Protein 3ORU (pdb70)

Structure (mmCIF, N/CA/C/O backbone):
data_3ORU
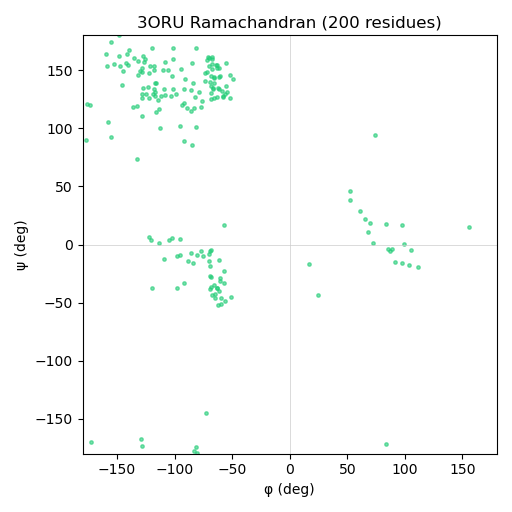#
_entry.id   3ORU
#
_cell.length_a   61.757
_cell.length_b   131.024
_cell.length_c   57.902
_cell.angle_alpha   90.000
_cell.angle_beta   90.000
_cell.angle_gamma   90.000
#
_symmetry.space_group_name_H-M   'C 2 2 21'
#
loop_
_entity.id
_entity.type
_entity.pdbx_description
1 polymer 'DUF1989 family protein'
2 non-polymer 'ZINC ION'
3 non-polymer 'MAGNESIUM ION'
4 non-polymer 'CHLORIDE ION'
5 water water
#
loop_
_atom_site.group_PDB
_atom_site.id
_atom_site.type_symbol
_atom_site.label_atom_id
_atom_site.label_alt_id
_atom_site.label_comp_id
_atom_site.label_asym_id
_atom_site.label_entity_id
_atom_site.label_seq_id
_atom_site.pdbx_PDB_ins_code
_atom_site.Cartn_x
_atom_site.Cartn_y
_atom_site.Cartn_z
_atom_site.occupancy
_atom_site.B_iso_or_equiv
_atom_site.auth_seq_id
_atom_site.auth_comp_id
_atom_site.auth_asym_id
_atom_site.auth_atom_id
_atom_site.pdbx_PDB_model_num
ATOM 1 N N . THR A 1 3 ? -12.337 -59.292 0.919 1.00 28.28 2 THR A N 1
ATOM 2 C CA . THR A 1 3 ? -12.819 -60.230 1.982 1.00 28.13 2 THR A CA 1
ATOM 3 C C . THR A 1 3 ? -13.975 -59.602 2.769 1.00 28.26 2 THR A C 1
ATOM 4 O O . THR A 1 3 ? -13.914 -58.419 3.147 1.00 29.15 2 THR A O 1
ATOM 8 N N . SER A 1 4 ? -15.042 -60.391 2.971 1.00 27.61 3 SER A N 1
ATOM 9 C CA . SER A 1 4 ? -16.204 -59.962 3.744 1.00 26.83 3 SER A CA 1
ATOM 10 C C . SER A 1 4 ? -15.779 -59.641 5.181 1.00 26.37 3 SER A C 1
ATOM 11 O O . SER A 1 4 ? -14.899 -60.324 5.769 1.00 25.67 3 SER A O 1
ATOM 13 N N . PHE A 1 5 ? -16.426 -58.633 5.765 1.00 25.11 4 PHE A N 1
ATOM 14 C CA . PHE A 1 5 ? -16.042 -58.194 7.099 1.00 24.68 4 PHE A CA 1
ATOM 15 C C . PHE A 1 5 ? -16.533 -59.103 8.198 1.00 24.96 4 PHE A C 1
ATOM 16 O O . PHE A 1 5 ? -16.155 -58.932 9.361 1.00 25.13 4 PHE A O 1
ATOM 24 N N . ASP A 1 6 ? -17.329 -60.108 7.842 1.00 25.30 5 ASP A N 1
ATOM 25 C CA . ASP A 1 6 ? -17.602 -61.187 8.800 1.00 26.41 5 ASP A CA 1
ATOM 26 C C . ASP A 1 6 ? -16.348 -62.050 9.044 1.00 24.83 5 ASP A C 1
ATOM 27 O O . ASP A 1 6 ? -16.293 -62.787 10.053 1.00 27.08 5 ASP A O 1
ATOM 32 N N . ARG A 1 7 ? -15.359 -61.976 8.133 1.00 21.76 6 ARG A N 1
ATOM 33 C CA . ARG A 1 7 ? -14.114 -62.722 8.274 1.00 18.97 6 ARG A CA 1
ATOM 34 C C . ARG A 1 7 ? -13.063 -61.845 8.940 1.00 16.51 6 ARG A C 1
ATOM 35 O O . ARG A 1 7 ? -13.082 -60.609 8.778 1.00 15.40 6 ARG A O 1
ATOM 37 N N . PRO A 1 8 ? -12.113 -62.452 9.669 1.00 15.33 7 PRO A N 1
ATOM 38 C CA . PRO A 1 8 ? -11.111 -61.618 10.360 1.00 14.11 7 PRO A CA 1
ATOM 39 C C . PRO A 1 8 ? -10.173 -60.904 9.399 1.00 12.87 7 PRO A C 1
ATOM 40 O O . PRO A 1 8 ? -9.937 -61.355 8.275 1.00 13.92 7 PRO A O 1
ATOM 44 N N . PHE A 1 9 ? -9.709 -59.769 9.867 1.00 11.94 8 PHE A N 1
ATOM 45 C CA . PHE A 1 9 ? -8.684 -59.013 9.157 1.00 11.78 8 PHE A CA 1
ATOM 46 C C . PHE A 1 9 ? -7.377 -59.780 9.123 1.00 12.55 8 PHE A C 1
ATOM 47 O O . PHE A 1 9 ? -6.983 -60.395 10.116 1.00 15.11 8 PHE A O 1
ATOM 55 N N . GLU A 1 10 ? -6.707 -59.754 7.983 1.00 11.38 9 GLU A N 1
ATOM 56 C CA . GLU A 1 10 ? -5.421 -60.441 7.878 1.00 11.47 9 GLU A CA 1
ATOM 57 C C . GLU A 1 10 ? -4.366 -59.499 7.329 1.00 10.45 9 GLU A C 1
ATOM 58 O O . GLU A 1 10 ? -4.388 -59.097 6.157 1.00 10.44 9 GLU A O 1
ATOM 64 N N . ALA A 1 11 ? -3.430 -59.130 8.194 1.00 10.94 10 ALA A N 1
ATOM 65 C CA . ALA A 1 11 ? -2.399 -58.176 7.827 1.00 10.34 10 ALA A CA 1
ATOM 66 C C . ALA A 1 11 ? -1.587 -58.628 6.615 1.00 9.80 10 ALA A C 1
ATOM 67 O O . ALA A 1 11 ? -1.131 -57.784 5.867 1.00 10.68 10 ALA A O 1
ATOM 69 N N . ALA A 1 12 ? -1.380 -59.934 6.441 1.00 10.51 11 ALA A N 1
ATOM 70 C CA . ALA A 1 12 ? -0.530 -60.412 5.363 1.00 11.48 11 ALA A CA 1
ATOM 71 C C . ALA A 1 12 ? -1.251 -60.642 4.051 1.00 11.90 11 ALA A C 1
ATOM 72 O O . ALA A 1 12 ? -0.584 -60.842 3.058 1.00 13.91 11 ALA A O 1
ATOM 74 N N . ARG A 1 13 ? -2.580 -60.679 4.025 1.00 11.73 12 ARG A N 1
ATOM 75 C CA . ARG A 1 13 ? -3.338 -61.130 2.851 1.00 11.94 12 ARG A CA 1
ATOM 76 C C . ARG A 1 13 ? -3.559 -59.976 1.868 1.00 12.24 12 ARG A C 1
ATOM 77 O O . ARG A 1 13 ? -4.282 -59.043 2.175 1.00 11.86 12 ARG A O 1
ATOM 85 N N . PRO A 1 14 ? -2.980 -60.051 0.634 1.00 12.74 13 PRO A N 1
ATOM 86 C CA . PRO A 1 14 ? -3.282 -58.997 -0.337 1.00 12.50 13 PRO A CA 1
ATOM 87 C C . PRO A 1 14 ? -4.717 -59.055 -0.804 1.00 11.62 13 PRO A C 1
ATOM 88 O O . PRO A 1 14 ? -5.254 -60.153 -1.003 1.00 14.31 13 PRO A O 1
ATOM 92 N N . ASP A 1 15 ? -5.291 -57.881 -1.047 1.00 11.19 14 ASP A N 1
ATOM 93 C CA . ASP A 1 15 ? -6.629 -57.774 -1.606 1.00 11.65 14 ASP A CA 1
ATOM 94 C C . ASP A 1 15 ? -6.656 -57.838 -3.136 1.00 11.25 14 ASP A C 1
ATOM 95 O O . ASP A 1 15 ? -7.740 -57.887 -3.740 1.00 14.35 14 ASP A O 1
ATOM 100 N N . GLY A 1 16 ? -5.482 -57.837 -3.769 1.00 12.69 15 GLY A N 1
ATOM 101 C CA . GLY A 1 16 ? -5.364 -57.997 -5.210 1.00 13.11 15 GLY A CA 1
ATOM 102 C C . GLY A 1 16 ? -3.904 -58.122 -5.588 1.00 13.58 15 GLY A C 1
ATOM 103 O O . GLY A 1 16 ? -3.050 -58.221 -4.699 1.00 16.90 15 GLY A O 1
ATOM 104 N N . GLU A 1 17 ? -3.593 -58.066 -6.882 1.00 14.04 16 GLU A N 1
ATOM 105 C CA . GLU A 1 17 ? -2.279 -58.390 -7.387 1.00 14.90 16 GLU A CA 1
ATOM 106 C C . GLU A 1 17 ? -1.773 -57.309 -8.342 1.00 13.02 16 GLU A C 1
ATOM 107 O O . GLU A 1 17 ? -2.526 -56.727 -9.096 1.00 14.54 16 GLU A O 1
ATOM 110 N N . ASN A 1 18 ? -0.455 -57.091 -8.317 1.00 12.67 17 ASN A N 1
ATOM 111 C CA . ASN A 1 18 ? 0.281 -56.379 -9.344 1.00 12.20 17 ASN A CA 1
ATOM 112 C C . ASN A 1 18 ? 1.676 -57.040 -9.369 1.00 11.99 17 ASN A C 1
ATOM 113 O O . ASN A 1 18 ? 1.906 -57.998 -8.630 1.00 12.84 17 ASN A O 1
ATOM 118 N N . PRO A 1 19 ? 2.585 -56.587 -10.233 1.00 12.16 18 PRO A N 1
ATOM 119 C CA . PRO A 1 19 ? 3.895 -57.275 -10.355 1.00 12.68 18 PRO A CA 1
ATOM 120 C C . PRO A 1 19 ? 4.723 -57.278 -9.060 1.00 12.98 18 PRO A C 1
ATOM 121 O O . PRO A 1 19 ? 5.667 -58.054 -8.956 1.00 13.34 18 PRO A O 1
ATOM 125 N N . SER A 1 20 ? 4.350 -56.472 -8.066 1.00 11.21 19 SER A N 1
ATOM 126 C CA . SER A 1 20 ? 5.002 -56.545 -6.785 1.00 11.51 19 SER A CA 1
ATOM 127 C C . SER A 1 20 ? 4.955 -57.910 -6.141 1.00 11.18 19 SER A C 1
ATOM 128 O O . SER A 1 20 ? 5.758 -58.228 -5.265 1.00 11.71 19 SER A O 1
ATOM 131 N N . ALA A 1 21 ? 3.998 -58.750 -6.517 1.00 11.75 20 ALA A N 1
ATOM 132 C CA . ALA A 1 21 ? 3.900 -60.101 -5.952 1.00 12.60 20 ALA A CA 1
ATOM 133 C C . ALA A 1 21 ? 5.035 -60.960 -6.395 1.00 13.31 20 ALA A C 1
ATOM 134 O O . ALA A 1 21 ? 5.330 -61.972 -5.699 1.00 15.66 20 ALA A O 1
ATOM 136 N N . HIS A 1 22 ? 5.592 -60.681 -7.581 1.00 13.58 21 HIS A N 1
ATOM 137 C CA A HIS A 1 22 ? 6.571 -61.621 -8.121 0.50 16.06 21 HIS A CA 1
ATOM 138 C CA B HIS A 1 22 ? 6.442 -61.561 -8.400 0.50 15.11 21 HIS A CA 1
ATOM 139 C C . HIS A 1 22 ? 7.893 -61.049 -8.544 1.00 15.46 21 HIS A C 1
ATOM 140 O O . HIS A 1 22 ? 8.845 -61.842 -8.613 1.00 19.93 21 HIS A O 1
ATOM 153 N N . GLU A 1 23 ? 8.025 -59.727 -8.719 1.00 12.98 22 GLU A N 1
ATOM 154 C CA A GLU A 1 23 ? 9.302 -59.197 -9.120 0.50 13.40 22 GLU A CA 1
ATOM 155 C CA B GLU A 1 23 ? 9.292 -59.118 -9.138 0.50 13.64 22 GLU A CA 1
ATOM 156 C C . GLU A 1 23 ? 10.036 -58.620 -7.916 1.00 12.66 22 GLU A C 1
ATOM 157 O O . GLU A 1 23 ? 9.433 -57.950 -7.104 1.00 15.62 22 GLU A O 1
ATOM 168 N N . THR A 1 24 ? 11.333 -58.876 -7.810 1.00 12.28 23 THR A N 1
ATOM 169 C CA . THR A 1 24 ? 12.188 -58.286 -6.786 1.00 11.74 23 THR A CA 1
ATOM 170 C C . THR A 1 24 ? 13.251 -57.442 -7.476 1.00 11.71 23 THR A C 1
ATOM 171 O O . THR A 1 24 ? 13.631 -57.693 -8.624 1.00 13.24 23 THR A O 1
ATOM 175 N N . LEU A 1 25 ? 13.751 -56.433 -6.772 1.00 10.83 24 LEU A N 1
ATOM 176 C CA . LEU A 1 25 ? 14.805 -55.589 -7.357 1.00 11.36 24 LEU A CA 1
ATOM 177 C C . LEU A 1 25 ? 16.073 -56.379 -7.640 1.00 12.44 24 LEU A C 1
ATOM 178 O O . LEU A 1 25 ? 16.787 -56.099 -8.615 1.00 14.00 24 LEU A O 1
ATOM 183 N N . ALA A 1 26 ? 16.397 -57.311 -6.754 1.00 13.17 25 ALA A N 1
ATOM 184 C CA . ALA A 1 26 ? 17.584 -58.139 -6.852 1.00 13.96 25 ALA A CA 1
ATOM 185 C C . ALA A 1 26 ? 17.286 -59.331 -5.996 1.00 15.38 25 ALA A C 1
ATOM 186 O O . ALA A 1 26 ? 16.363 -59.300 -5.154 1.00 14.96 25 ALA A O 1
ATOM 188 N N . GLU A 1 27 ? 18.068 -60.374 -6.172 1.00 16.39 26 GLU A N 1
ATOM 189 C CA . GLU A 1 27 ? 17.807 -61.593 -5.432 1.00 16.90 26 GLU A CA 1
ATOM 190 C C . GLU A 1 27 ? 17.829 -61.331 -3.912 1.00 17.35 26 GLU A C 1
ATOM 191 O O . GLU A 1 27 ? 18.775 -60.772 -3.376 1.00 16.99 26 GLU A O 1
ATOM 197 N N . GLY A 1 28 ? 16.774 -61.746 -3.215 1.00 17.05 27 GLY A N 1
ATOM 198 C CA . GLY A 1 28 ? 16.712 -61.565 -1.770 1.00 17.45 27 GLY A CA 1
ATOM 199 C C . GLY A 1 28 ? 16.594 -60.113 -1.316 1.00 16.03 27 GLY A C 1
ATOM 200 O O . GLY A 1 28 ? 16.754 -59.805 -0.132 1.00 16.64 27 GLY A O 1
ATOM 201 N N . GLY A 1 29 ? 16.335 -59.198 -2.242 1.00 14.53 28 GLY A N 1
ATOM 202 C CA . GLY A 1 29 ? 16.328 -57.764 -1.932 1.00 12.99 28 GLY A CA 1
ATOM 203 C C . GLY A 1 29 ? 17.697 -57.189 -1.623 1.00 11.25 28 GLY A C 1
ATOM 204 O O . GLY A 1 29 ? 17.785 -56.074 -1.098 1.00 11.75 28 GLY A O 1
ATOM 205 N N . ARG A 1 30 ? 18.769 -57.893 -2.020 1.00 11.38 29 ARG A N 1
ATOM 206 C CA A ARG A 1 30 ? 20.130 -57.485 -1.716 0.50 11.98 29 ARG A CA 1
ATOM 207 C CA B ARG A 1 30 ? 20.123 -57.431 -1.672 0.50 12.66 29 ARG A CA 1
ATOM 208 C C . ARG A 1 30 ? 20.698 -56.730 -2.900 1.00 11.93 29 ARG A C 1
ATOM 209 O O . ARG A 1 30 ? 21.115 -57.345 -3.892 1.00 14.38 29 ARG A O 1
ATOM 224 N N . LEU A 1 31 ? 20.641 -55.411 -2.850 1.00 11.66 30 LEU A N 1
ATOM 225 C CA . LEU A 1 31 ? 21.021 -54.574 -3.959 1.00 11.01 30 LEU A CA 1
ATOM 226 C C . LEU A 1 31 ? 22.532 -54.541 -4.145 1.00 11.43 30 LEU A C 1
ATOM 227 O O . LEU A 1 31 ? 23.285 -54.596 -3.185 1.00 13.65 30 LEU A O 1
ATOM 232 N N . ARG A 1 32 ? 22.978 -54.419 -5.383 1.00 11.40 31 ARG A N 1
ATOM 233 C CA . ARG A 1 32 ? 24.366 -54.113 -5.656 1.00 12.78 31 ARG A CA 1
ATOM 234 C C . ARG A 1 32 ? 24.672 -52.704 -5.166 1.00 12.07 31 ARG A C 1
ATOM 235 O O . ARG A 1 32 ? 23.908 -51.795 -5.433 1.00 13.81 31 ARG A O 1
ATOM 243 N N . PRO A 1 33 ? 25.800 -52.501 -4.476 1.00 13.07 32 PRO A N 1
ATOM 244 C CA . PRO A 1 33 ? 26.090 -51.169 -3.944 1.00 13.54 32 PRO A CA 1
ATOM 245 C C . PRO A 1 33 ? 26.331 -50.133 -5.005 1.00 11.60 32 PRO A C 1
ATOM 246 O O . PRO A 1 33 ? 26.960 -50.419 -6.026 1.00 14.00 32 PRO A O 1
ATOM 250 N N . GLU A 1 34 ? 25.863 -48.919 -4.745 1.00 10.98 33 GLU A N 1
ATOM 251 C CA . GLU A 1 34 ? 26.087 -47.736 -5.564 1.00 11.78 33 GLU A CA 1
ATOM 252 C C . GLU A 1 34 ? 25.537 -47.876 -6.977 1.00 12.83 33 GLU A C 1
ATOM 253 O O . GLU A 1 34 ? 25.976 -47.192 -7.861 1.00 18.78 33 GLU A O 1
ATOM 259 N N . ALA A 1 35 ? 24.499 -48.669 -7.152 1.00 13.44 34 ALA A N 1
ATOM 260 C CA . ALA A 1 35 ? 23.805 -48.807 -8.410 1.00 12.70 34 ALA A CA 1
ATOM 261 C C . ALA A 1 35 ? 22.380 -48.335 -8.213 1.00 11.37 34 ALA A C 1
ATOM 262 O O . ALA A 1 35 ? 21.773 -48.616 -7.187 1.00 12.07 34 ALA A O 1
ATOM 264 N N . THR A 1 36 ? 21.831 -47.613 -9.182 1.00 11.24 35 THR A N 1
ATOM 265 C CA . THR A 1 36 ? 20.483 -47.133 -9.035 1.00 10.41 35 THR A CA 1
ATOM 266 C C . THR A 1 36 ? 19.475 -48.186 -9.501 1.00 10.82 35 THR A C 1
ATOM 267 O O . THR A 1 36 ? 19.643 -48.801 -10.543 1.00 12.67 35 THR A O 1
ATOM 271 N N . TYR A 1 37 ? 18.465 -48.397 -8.683 1.00 8.90 36 TYR A N 1
ATOM 272 C CA . TYR A 1 37 ? 17.325 -49.259 -9.010 1.00 9.20 36 TYR A CA 1
ATOM 273 C C . TYR A 1 37 ? 16.055 -48.446 -9.019 1.00 9.07 36 TYR A C 1
ATOM 274 O O . TYR A 1 37 ? 15.968 -47.445 -8.320 1.00 10.43 36 TYR A O 1
ATOM 283 N N . THR A 1 38 ? 15.090 -48.819 -9.808 1.00 9.57 37 THR A N 1
ATOM 284 C CA . THR A 1 38 ? 13.822 -48.143 -9.929 1.00 9.76 37 THR A CA 1
ATOM 285 C C . THR A 1 38 ? 12.662 -49.000 -9.432 1.00 9.46 37 THR A C 1
ATOM 286 O O . THR A 1 38 ? 12.472 -50.125 -9.890 1.00 11.55 37 THR A O 1
ATOM 290 N N . ILE A 1 39 ? 11.901 -48.476 -8.485 1.00 8.57 38 ILE A N 1
ATOM 291 C CA . ILE A 1 39 ? 10.657 -49.101 -8.028 1.00 8.53 38 ILE A CA 1
ATOM 292 C C . ILE A 1 39 ? 9.563 -48.557 -8.918 1.00 8.43 38 ILE A C 1
ATOM 293 O O . ILE A 1 39 ? 9.352 -47.350 -8.943 1.00 8.44 38 ILE A O 1
ATOM 298 N N . PRO A 1 40 ? 8.891 -49.420 -9.699 1.00 8.79 39 PRO A N 1
ATOM 299 C CA . PRO A 1 40 ? 7.891 -48.885 -10.656 1.00 9.17 39 PRO A CA 1
ATOM 300 C C . PRO A 1 40 ? 6.747 -48.146 -10.012 1.00 9.05 39 PRO A C 1
ATOM 301 O O . PRO A 1 40 ? 6.362 -48.416 -8.864 1.00 8.58 39 PRO A O 1
ATOM 305 N N . ALA A 1 41 ? 6.187 -47.196 -1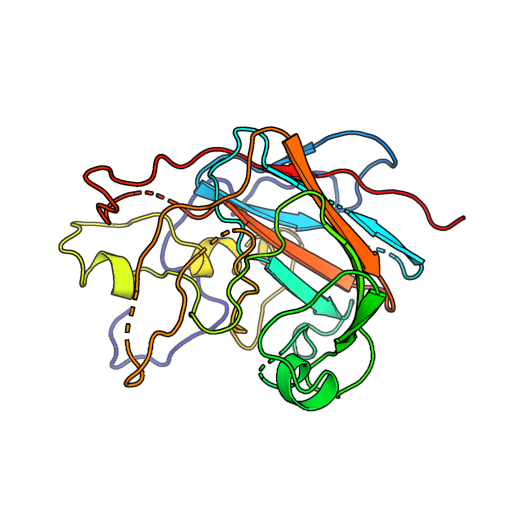0.776 1.00 9.63 40 ALA A N 1
ATOM 306 C CA . ALA A 1 41 ? 4.982 -46.528 -10.349 1.00 9.31 40 ALA A CA 1
ATOM 307 C C . ALA A 1 41 ? 3.947 -47.538 -9.912 1.00 9.03 40 ALA A C 1
ATOM 308 O O . ALA A 1 41 ? 3.772 -48.607 -10.533 1.00 9.12 40 ALA A O 1
ATOM 310 N N . ARG A 1 42 ? 3.226 -47.173 -8.866 1.00 8.22 41 ARG A N 1
ATOM 311 C CA . ARG A 1 42 ? 2.080 -47.937 -8.353 1.00 8.69 41 ARG A CA 1
ATOM 312 C C . ARG A 1 42 ? 2.423 -49.249 -7.621 1.00 8.28 41 ARG A C 1
ATOM 313 O O . ARG A 1 42 ? 1.508 -49.926 -7.176 1.00 9.34 41 ARG A O 1
ATOM 321 N N . GLN A 1 43 ? 3.706 -49.547 -7.498 1.00 7.94 42 GLN A N 1
ATOM 322 C CA . GLN A 1 43 ? 4.202 -50.821 -6.985 1.00 8.18 42 GLN A CA 1
ATOM 323 C C . GLN A 1 43 ? 5.054 -50.615 -5.730 1.00 7.66 42 GLN A C 1
ATOM 324 O O . GLN A 1 43 ? 5.426 -49.494 -5.381 1.00 8.17 42 GLN A O 1
ATOM 330 N N . GLY A 1 44 ? 5.357 -51.724 -5.061 1.00 7.82 43 GLY A N 1
ATOM 331 C CA . GLY A 1 44 ? 6.279 -51.734 -3.916 1.00 8.20 43 GLY A CA 1
ATOM 332 C C . GLY A 1 44 ? 7.387 -52.740 -4.103 1.00 7.62 43 GLY A C 1
ATOM 333 O O . GLY A 1 44 ? 7.236 -53.730 -4.806 1.00 8.02 43 GLY A O 1
ATOM 334 N N . ARG A 1 45 ? 8.489 -52.522 -3.403 1.00 7.26 44 ARG A N 1
ATOM 335 C CA . ARG A 1 45 ? 9.628 -53.451 -3.354 1.00 7.50 44 ARG A CA 1
ATOM 336 C C . ARG A 1 45 ? 10.254 -53.431 -1.977 1.00 7.41 44 ARG A C 1
ATOM 337 O O . ARG A 1 45 ? 10.262 -52.396 -1.310 1.00 7.54 44 ARG A O 1
ATOM 345 N N . ALA A 1 46 ? 10.813 -54.569 -1.598 1.00 7.64 45 ALA A N 1
ATOM 346 C CA . ALA A 1 46 ? 11.567 -54.734 -0.363 1.00 7.54 45 ALA A CA 1
ATOM 347 C C . ALA A 1 46 ? 13.074 -54.743 -0.650 1.00 8.99 45 ALA A C 1
ATOM 348 O O . ALA A 1 46 ? 13.533 -55.229 -1.691 1.00 10.28 45 ALA A O 1
ATOM 350 N N . ILE A 1 47 ? 13.814 -54.185 0.288 1.00 8.39 46 ILE A N 1
ATOM 351 C CA . ILE A 1 47 ? 15.259 -53.948 0.210 1.00 9.19 46 ILE A CA 1
ATOM 352 C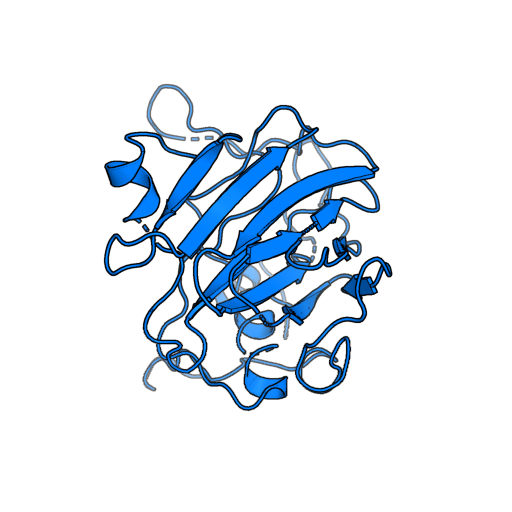 C . ILE A 1 47 ? 15.884 -54.347 1.519 1.00 9.44 46 ILE A C 1
ATOM 353 O O . ILE A 1 47 ? 15.524 -53.820 2.574 1.00 10.42 46 ILE A O 1
ATOM 358 N N . ARG A 1 48 ? 16.784 -55.338 1.505 1.00 10.51 47 ARG A N 1
ATOM 359 C CA . ARG A 1 48 ? 17.500 -55.703 2.719 1.00 10.41 47 ARG A CA 1
ATOM 360 C C . ARG A 1 48 ? 18.662 -54.747 2.916 1.00 11.62 47 ARG A C 1
ATOM 361 O O . ARG A 1 48 ? 19.328 -54.356 1.962 1.00 15.51 47 ARG A O 1
ATOM 377 N N . ALA A 1 50 ? 22.078 -54.312 5.636 1.00 9.76 49 ALA A N 1
ATOM 378 C CA . ALA A 1 50 ? 22.904 -54.681 6.774 1.00 10.03 49 ALA A CA 1
ATOM 379 C C . ALA A 1 50 ? 23.150 -53.440 7.619 1.00 10.02 49 ALA A C 1
ATOM 380 O O . ALA A 1 50 ? 23.228 -52.303 7.135 1.00 10.75 49 ALA A O 1
ATOM 382 N N . GLN A 1 51 ? 23.301 -53.652 8.929 1.00 10.50 50 GLN A N 1
ATOM 383 C CA A GLN A 1 51 ? 23.605 -52.586 9.846 0.50 10.71 50 GLN A CA 1
ATOM 384 C CA B GLN A 1 51 ? 23.637 -52.557 9.858 0.50 11.16 50 GLN A CA 1
ATOM 385 C C . GLN A 1 51 ? 24.786 -51.744 9.314 1.00 10.24 50 GLN A C 1
ATOM 386 O O . GLN A 1 51 ? 25.834 -52.281 8.915 1.00 11.63 50 GLN A O 1
ATOM 397 N N . GLY A 1 52 ? 24.619 -50.428 9.309 1.00 10.12 51 GLY A N 1
ATOM 398 C CA . GLY A 1 52 ? 25.636 -49.504 8.861 1.00 11.24 51 GLY A CA 1
ATOM 399 C C . GLY A 1 52 ? 25.586 -49.130 7.409 1.00 9.56 51 GLY A C 1
ATOM 400 O O . GLY A 1 52 ? 26.250 -48.174 7.009 1.00 11.00 51 GLY A O 1
ATOM 401 N N . GLU A 1 53 ? 24.853 -49.873 6.586 1.00 9.57 52 GLU A N 1
ATOM 402 C CA . GLU A 1 53 ? 24.580 -49.455 5.215 1.00 9.02 52 GLU A CA 1
ATOM 403 C C . GLU A 1 53 ? 23.608 -48.284 5.203 1.00 8.91 52 GLU A C 1
ATOM 404 O O . GLU A 1 53 ? 22.960 -48.028 6.207 1.00 9.91 52 GLU A O 1
ATOM 410 N N . ALA A 1 54 ? 23.572 -47.577 4.085 1.00 8.86 53 ALA A N 1
ATOM 411 C CA . ALA A 1 54 ? 22.683 -46.443 3.915 1.00 9.52 53 ALA A CA 1
ATOM 412 C C . ALA A 1 54 ? 21.895 -46.604 2.644 1.00 8.87 53 ALA A C 1
ATOM 413 O O . ALA A 1 54 ? 22.323 -47.274 1.697 1.00 11.32 53 ALA A O 1
ATOM 415 N N . LEU A 1 55 ? 20.713 -46.041 2.601 1.00 8.73 54 LEU A N 1
ATOM 416 C CA . LEU A 1 55 ? 19.817 -46.129 1.463 1.00 8.91 54 LEU A CA 1
ATOM 417 C C . LEU A 1 55 ? 19.344 -44.746 1.058 1.00 8.00 54 LEU A C 1
ATOM 418 O O . LEU A 1 55 ? 18.760 -44.035 1.890 1.00 8.21 54 LEU A O 1
ATOM 436 N N . VAL A 1 57 ? 16.687 -42.707 -1.166 1.00 7.49 56 VAL A N 1
ATOM 437 C CA . VAL A 1 57 ? 15.362 -42.781 -1.824 1.00 7.43 56 VAL A CA 1
ATOM 438 C C . VAL A 1 57 ? 15.197 -41.481 -2.568 1.00 7.89 56 VAL A C 1
ATOM 439 O O . VAL A 1 57 ? 15.288 -40.405 -1.952 1.00 7.89 56 VAL A O 1
ATOM 443 N N . ILE A 1 58 ? 15.019 -41.546 -3.896 1.00 7.80 57 ILE A N 1
ATOM 444 C CA . ILE A 1 58 ? 15.089 -40.384 -4.774 1.00 8.70 57 ILE A CA 1
ATOM 445 C C . ILE A 1 58 ? 13.741 -40.188 -5.472 1.00 7.55 57 ILE A C 1
ATOM 446 O O . ILE A 1 58 ? 13.212 -41.104 -6.117 1.00 8.10 57 ILE A O 1
ATOM 451 N N . ASN A 1 59 ? 13.265 -38.935 -5.385 1.00 7.76 58 ASN A N 1
ATOM 452 C CA . ASN A 1 59 ? 12.004 -38.575 -5.997 1.00 7.82 58 ASN A CA 1
ATOM 453 C C . ASN A 1 59 ? 12.294 -38.238 -7.463 1.00 9.00 58 ASN A C 1
ATOM 454 O O . ASN A 1 59 ? 12.509 -37.107 -7.840 1.00 9.85 58 ASN A O 1
ATOM 459 N N . ARG A 1 60 ? 12.305 -39.303 -8.264 1.00 10.42 59 ARG A N 1
ATOM 460 C CA . ARG A 1 60 ? 12.767 -39.398 -9.631 1.00 12.41 59 ARG A CA 1
ATOM 461 C C . ARG A 1 60 ? 12.154 -38.314 -10.499 1.00 11.25 59 ARG A C 1
ATOM 462 O O . ARG A 1 60 ? 12.848 -37.670 -11.286 1.00 13.04 59 ARG A O 1
ATOM 470 N N . ASP A 1 61 ? 10.847 -38.106 -10.369 1.00 10.15 60 ASP A N 1
ATOM 471 C CA . ASP A 1 61 ? 10.107 -37.122 -11.137 1.00 10.11 60 ASP A CA 1
ATOM 472 C C . ASP A 1 61 ? 9.646 -35.936 -10.332 1.00 9.24 60 ASP A C 1
ATOM 473 O O . ASP A 1 61 ? 9.294 -34.915 -10.917 1.00 12.59 60 ASP A O 1
ATOM 478 N N . GLY A 1 62 ? 9.717 -35.981 -9.014 1.00 8.69 61 GLY A N 1
ATOM 479 C CA . GLY A 1 62 ? 9.681 -34.814 -8.182 1.00 9.24 61 GLY A CA 1
ATOM 480 C C . GLY A 1 62 ? 8.463 -34.580 -7.306 1.00 9.31 61 GLY A C 1
ATOM 481 O O . GLY A 1 62 ? 8.585 -33.833 -6.340 1.00 11.00 61 GLY A O 1
ATOM 482 N N . SER A 1 63 ? 7.326 -35.201 -7.591 1.00 8.97 62 SER A N 1
ATOM 483 C CA . SER A 1 63 ? 6.069 -34.952 -6.873 1.00 9.71 62 SER A CA 1
ATOM 484 C C . SER A 1 63 ? 5.504 -36.200 -6.242 1.00 8.61 62 SER A C 1
ATOM 485 O O . SER A 1 63 ? 4.392 -36.157 -5.730 1.00 10.64 62 SER A O 1
ATOM 488 N N . GLN A 1 64 ? 6.220 -37.296 -6.289 1.00 7.95 63 GLN A N 1
ATOM 489 C CA . GLN A 1 64 ? 5.697 -38.596 -5.891 1.00 7.46 63 GLN A CA 1
ATOM 490 C C . GLN A 1 64 ? 5.810 -38.805 -4.370 1.00 7.61 63 GLN A C 1
ATOM 491 O O . GLN A 1 64 ? 6.823 -38.501 -3.783 1.00 9.18 63 GLN A O 1
ATOM 497 N N . ILE A 1 65 ? 4.769 -39.388 -3.785 1.00 7.22 64 ILE A N 1
ATOM 498 C CA A ILE A 1 65 ? 4.801 -39.797 -2.371 0.70 7.15 64 ILE A CA 1
ATOM 499 C CA B ILE A 1 65 ? 4.819 -39.799 -2.391 0.30 7.08 64 ILE A CA 1
ATOM 500 C C . ILE A 1 65 ? 5.298 -41.245 -2.289 1.00 6.80 64 ILE A C 1
ATOM 501 O O . ILE A 1 65 ? 4.885 -42.128 -3.052 1.00 7.96 64 ILE A O 1
ATOM 510 N N . GLY A 1 66 ? 6.233 -41.479 -1.360 1.00 7.05 65 GLY A N 1
ATOM 511 C CA . GLY A 1 66 ? 6.743 -42.838 -1.104 1.00 7.08 65 GLY A CA 1
ATOM 512 C C . GLY A 1 66 ? 6.362 -43.322 0.263 1.00 6.84 65 GLY A C 1
ATOM 513 O O . GLY A 1 66 ? 6.777 -42.744 1.253 1.00 8.54 65 GLY A O 1
ATOM 514 N N . ASP A 1 67 ? 5.568 -44.387 0.343 1.00 6.50 66 ASP A N 1
ATOM 515 C CA A ASP A 1 67 ? 5.242 -44.968 1.632 0.50 6.29 66 ASP A CA 1
ATOM 516 C CA B ASP A 1 67 ? 5.212 -44.978 1.626 0.50 6.51 66 ASP A CA 1
ATOM 517 C C . ASP A 1 67 ? 6.370 -45.888 2.053 1.00 6.36 66 ASP A C 1
ATOM 518 O O . ASP A 1 67 ? 6.730 -46.808 1.316 1.00 7.60 66 ASP A O 1
ATOM 527 N N . PHE A 1 68 ? 6.918 -45.641 3.232 1.00 6.08 67 PHE A N 1
ATOM 528 C CA . PHE A 1 68 ? 8.175 -46.219 3.678 1.00 6.53 67 PHE A CA 1
ATOM 529 C C . PHE A 1 68 ? 7.989 -46.932 5.015 1.00 6.55 67 PHE A C 1
ATOM 530 O O . PHE A 1 68 ? 7.417 -46.380 5.962 1.00 6.30 67 PHE A O 1
ATOM 538 N N . TRP A 1 69 ? 8.455 -48.186 5.073 1.00 6.07 68 TRP A N 1
ATOM 539 C CA . TRP A 1 69 ? 8.434 -49.039 6.244 1.00 6.00 68 TRP A CA 1
ATOM 540 C C . TRP A 1 69 ? 9.810 -49.672 6.435 1.00 6.29 68 TRP A C 1
ATOM 541 O O . TRP A 1 69 ? 10.592 -49.823 5.499 1.00 6.76 68 TRP A O 1
ATOM 552 N N . ALA A 1 70 ? 10.066 -50.077 7.672 1.00 6.59 69 ALA A N 1
ATOM 553 C CA . ALA A 1 70 ? 11.273 -50.903 7.952 1.00 6.78 69 ALA A CA 1
ATOM 554 C C . ALA A 1 70 ? 10.967 -51.890 9.046 1.00 6.83 69 ALA A C 1
ATOM 555 O O . ALA A 1 70 ? 10.320 -51.582 10.045 1.00 7.50 69 ALA A O 1
ATOM 557 N N . PHE A 1 71 ? 11.430 -53.128 8.853 1.00 6.77 70 PHE A N 1
ATOM 558 C CA . PHE A 1 71 ? 11.243 -54.263 9.738 1.00 7.34 70 PHE A CA 1
ATOM 559 C C . PHE A 1 71 ? 12.582 -54.800 10.160 1.00 7.14 70 PHE A C 1
ATOM 560 O O . PHE A 1 71 ? 13.536 -54.813 9.391 1.00 8.50 70 PHE A O 1
ATOM 568 N N . VAL A 1 72 ? 12.680 -55.336 11.378 1.00 7.48 71 VAL A N 1
ATOM 569 C CA . VAL A 1 72 ? 13.899 -55.993 11.796 1.00 8.27 71 VAL A CA 1
ATOM 570 C C . VAL A 1 72 ? 14.092 -57.278 11.003 1.00 8.22 71 VAL A C 1
ATOM 571 O O . VAL A 1 72 ? 13.147 -58.070 10.837 1.00 9.57 71 VAL A O 1
ATOM 575 N N . GLU A 1 73 ? 15.310 -57.522 10.544 1.00 8.75 72 GLU A N 1
ATOM 576 C CA . GLU A 1 73 ? 15.640 -58.769 9.883 1.00 10.51 72 GLU A CA 1
ATOM 577 C C . GLU A 1 73 ? 15.340 -59.933 10.833 1.00 10.80 72 GLU A C 1
ATOM 578 O O . GLU A 1 73 ? 15.813 -59.969 11.964 1.00 13.06 72 GLU A O 1
ATOM 584 N N . GLY A 1 74 ? 14.559 -60.900 10.361 1.00 11.72 73 GLY A N 1
ATOM 585 C CA . GLY A 1 74 ? 14.160 -62.043 11.160 1.00 12.67 73 GLY A CA 1
ATOM 586 C C . GLY A 1 74 ? 12.935 -61.816 12.026 1.00 12.90 73 GLY A C 1
ATOM 587 O O . GLY A 1 74 ? 12.500 -62.754 12.657 1.00 14.39 73 GLY A O 1
ATOM 588 N N . ASP A 1 75 ? 12.365 -60.598 12.058 1.00 11.74 74 ASP A N 1
ATOM 589 C CA . ASP A 1 75 ? 11.197 -60.364 12.927 1.00 11.52 74 ASP A CA 1
ATOM 590 C C . ASP A 1 75 ? 10.356 -59.213 12.431 1.00 9.87 74 ASP A C 1
ATOM 591 O O . ASP A 1 75 ? 10.578 -58.070 12.805 1.00 10.47 74 ASP A O 1
ATOM 596 N N . CYS A 1 76 ? 9.349 -59.511 11.617 1.00 11.14 75 CYS A N 1
ATOM 597 C CA . CYS A 1 76 ? 8.454 -58.470 11.107 1.00 11.81 75 CYS A CA 1
ATOM 598 C C . CYS A 1 76 ? 7.533 -57.902 12.218 1.00 10.82 75 CYS A C 1
ATOM 599 O O . CYS A 1 76 ? 6.860 -56.908 11.990 1.00 11.74 75 CYS A O 1
ATOM 602 N N . GLY A 1 77 ? 7.539 -58.509 13.398 1.00 10.47 76 GLY A N 1
ATOM 603 C CA . GLY A 1 77 ? 6.842 -57.981 14.538 1.00 9.84 76 GLY A CA 1
ATOM 604 C C . GLY A 1 77 ? 7.504 -56.787 15.208 1.00 9.18 76 GLY A C 1
ATOM 605 O O . GLY A 1 77 ? 6.885 -56.172 16.066 1.00 9.39 76 GLY A O 1
ATOM 606 N N . GLU A 1 78 ? 8.736 -56.478 14.822 1.00 8.38 77 GLU A N 1
ATOM 607 C CA . GLU A 1 78 ? 9.427 -55.281 15.256 1.00 8.27 77 GLU A CA 1
ATOM 608 C C . GLU A 1 78 ? 9.712 -54.421 14.032 1.00 7.57 77 GLU A C 1
ATOM 609 O O . GLU A 1 78 ? 10.274 -54.884 13.056 1.00 8.32 77 GLU A O 1
ATOM 615 N N . TYR A 1 79 ? 9.304 -53.156 14.110 1.00 7.27 78 TYR A N 1
ATOM 616 C CA . TYR A 1 79 ? 9.268 -52.302 12.941 1.00 8.12 78 TYR A CA 1
ATOM 617 C C . TYR A 1 79 ? 9.433 -50.834 13.352 1.00 6.70 78 TYR A C 1
ATOM 618 O O . TYR A 1 79 ? 9.115 -50.433 14.470 1.00 6.81 78 TYR A O 1
ATOM 627 N N . LEU A 1 80 ? 9.924 -50.036 12.405 1.00 6.91 79 LEU A N 1
ATOM 628 C CA . LEU A 1 80 ? 9.905 -48.585 12.509 1.00 6.62 79 LEU A CA 1
ATOM 629 C C . LEU A 1 80 ? 8.456 -48.173 12.835 1.00 6.56 79 LEU A C 1
ATOM 630 O O . LEU A 1 80 ? 7.525 -48.532 12.128 1.00 7.58 79 LEU A O 1
ATOM 635 N N . SER A 1 81 ? 8.261 -47.397 13.905 1.00 6.67 80 SER A N 1
ATOM 636 C CA . SER A 1 81 ? 6.943 -47.165 14.455 1.00 6.71 80 SER A CA 1
ATOM 637 C C . SER A 1 81 ? 6.677 -45.686 14.617 1.00 7.37 80 SER A C 1
ATOM 638 O O . SER A 1 81 ? 7.274 -45.060 15.500 1.00 7.66 80 SER A O 1
ATOM 649 N N . GLU A 1 83 ? 4.244 -43.979 15.993 1.00 6.30 82 GLU A N 1
ATOM 650 C CA . GLU A 1 83 ? 3.792 -43.564 17.309 1.00 6.53 82 GLU A CA 1
ATOM 651 C C . GLU A 1 83 ? 4.822 -43.662 18.405 1.00 6.20 82 GLU A C 1
ATOM 652 O O . GLU A 1 83 ? 4.654 -43.089 19.466 1.00 6.67 82 GLU A O 1
ATOM 658 N N . HIS A 1 84 ? 5.900 -44.415 18.156 1.00 6.74 83 HIS A N 1
ATOM 659 C CA . HIS A 1 84 ? 7.057 -44.417 19.042 1.00 6.71 83 HIS A CA 1
ATOM 660 C C . HIS A 1 84 ? 8.106 -43.382 18.611 1.00 6.87 83 HIS A C 1
ATOM 661 O O . HIS A 1 84 ? 8.787 -42.803 19.461 1.00 7.74 83 HIS A O 1
ATOM 668 N N . LEU A 1 85 ? 8.226 -43.145 17.321 1.00 7.15 84 LEU A N 1
ATOM 669 C CA . LEU A 1 85 ? 9.129 -42.136 16.750 1.00 8.50 84 LEU A CA 1
ATOM 670 C C . LEU A 1 85 ? 8.845 -40.756 17.346 1.00 7.92 84 LEU A C 1
ATOM 671 O O . LEU A 1 85 ? 9.750 -40.032 17.776 1.00 8.86 84 LEU A O 1
ATOM 676 N N . ARG A 1 86 ? 7.570 -40.412 17.350 1.00 7.24 85 ARG A N 1
ATOM 677 C CA . ARG A 1 86 ? 7.162 -39.087 17.766 1.00 7.34 85 ARG A CA 1
ATOM 678 C C . ARG A 1 86 ? 7.494 -38.733 19.218 1.00 8.33 85 ARG A C 1
ATOM 679 O O . ARG A 1 86 ? 8.136 -37.712 19.438 1.00 9.02 85 ARG A O 1
ATOM 687 N N . PRO A 1 87 ? 7.128 -39.547 20.212 1.00 8.26 86 PRO A N 1
ATOM 688 C CA . PRO A 1 87 ? 7.486 -39.169 21.585 1.00 8.35 86 PRO A CA 1
ATOM 689 C C . PRO A 1 87 ? 8.988 -39.258 21.812 1.00 8.44 86 PRO A C 1
ATOM 690 O O . PRO A 1 87 ? 9.537 -38.548 22.675 1.00 10.13 86 PRO A O 1
ATOM 694 N N . THR A 1 88 ? 9.710 -40.105 21.095 1.00 8.08 87 THR A N 1
ATOM 695 C CA . THR A 1 88 ? 11.156 -40.190 21.295 1.00 7.91 87 THR A CA 1
ATOM 696 C C . THR A 1 88 ? 11.852 -38.912 20.850 1.00 8.28 87 THR A C 1
ATOM 697 O O . THR A 1 88 ? 12.772 -38.442 21.515 1.00 9.66 87 THR A O 1
ATOM 701 N N . LEU A 1 89 ? 11.453 -38.379 19.698 1.00 7.08 88 LEU A N 1
ATOM 702 C CA . LEU A 1 89 ? 11.981 -37.127 19.158 1.00 8.19 88 LEU A CA 1
ATOM 703 C C . LEU A 1 89 ? 11.300 -35.893 19.730 1.00 7.66 88 LEU A C 1
ATOM 704 O O . LEU A 1 89 ? 11.779 -34.784 19.554 1.00 9.18 88 LEU A O 1
ATOM 709 N N . ARG A 1 90 ? 10.139 -36.097 20.367 1.00 7.38 89 ARG A N 1
ATOM 710 C CA . ARG A 1 90 ? 9.245 -35.005 20.793 1.00 8.28 89 ARG A CA 1
ATOM 711 C C . ARG A 1 90 ? 8.949 -34.070 19.611 1.00 7.64 89 ARG A C 1
ATOM 712 O O . ARG A 1 90 ? 8.967 -32.829 19.760 1.00 8.44 89 ARG A O 1
ATOM 720 N N . ARG A 1 91 ? 8.629 -34.666 18.484 1.00 7.41 90 ARG A N 1
ATOM 721 C CA A ARG A 1 91 ? 8.390 -33.969 17.207 0.50 8.35 90 ARG A CA 1
ATOM 722 C CA B ARG A 1 91 ? 8.194 -33.883 17.343 0.50 8.11 90 ARG A CA 1
ATOM 723 C C . ARG A 1 91 ? 7.414 -34.780 16.392 1.00 7.65 90 ARG A C 1
ATOM 724 O O . ARG A 1 91 ? 7.397 -36.000 16.528 1.00 9.55 90 ARG A O 1
ATOM 739 N N . VAL A 1 92 ? 6.688 -34.169 15.471 1.00 8.01 91 VAL A N 1
ATOM 740 C CA A VAL A 1 92 ? 5.755 -34.891 14.608 0.50 8.50 91 VAL A CA 1
ATOM 741 C CA B VAL A 1 92 ? 5.760 -34.904 14.629 0.50 8.66 91 VAL A CA 1
ATOM 742 C C . VAL A 1 92 ? 6.421 -35.562 13.434 1.00 8.74 91 VAL A C 1
ATOM 743 O O . VAL A 1 92 ? 5.975 -36.630 13.002 1.00 11.48 91 VAL A O 1
ATOM 750 N N . SER A 1 93 ? 7.543 -35.015 12.926 1.00 8.50 92 SER A N 1
ATOM 751 C CA A SER A 1 93 ? 8.202 -35.658 11.804 0.50 10.36 92 SER A CA 1
ATOM 752 C CA B SER A 1 93 ? 8.166 -35.396 11.638 0.50 10.02 92 SER A CA 1
ATOM 753 C C . SER A 1 93 ? 9.698 -35.385 11.851 1.00 9.83 92 SER A C 1
ATOM 754 O O . SER A 1 93 ? 10.194 -34.435 12.449 1.00 10.89 92 SER A O 1
ATOM 759 N N . PRO A 1 94 ? 10.462 -36.312 11.259 1.00 10.04 93 PRO A N 1
ATOM 760 C CA . PRO A 1 94 ? 11.910 -36.349 11.493 1.00 10.30 93 PRO A CA 1
ATOM 761 C C . PRO A 1 94 ? 12.685 -35.410 10.579 1.00 10.62 93 PRO A C 1
ATOM 762 O O . PRO A 1 94 ? 12.281 -35.091 9.463 1.00 10.60 93 PRO A O 1
ATOM 766 N N . ARG A 1 95 ? 13.850 -35.047 11.077 1.00 10.03 94 ARG A N 1
ATOM 767 C CA . ARG A 1 95 ? 14.819 -34.207 10.389 1.00 10.73 94 ARG A CA 1
ATOM 768 C C . ARG A 1 95 ? 16.162 -34.899 10.333 1.00 9.57 94 ARG A C 1
ATOM 769 O O . ARG A 1 95 ? 16.435 -35.771 11.156 1.00 10.02 94 ARG A O 1
ATOM 777 N N . PRO A 1 96 ? 17.039 -34.496 9.410 1.00 9.74 95 PRO A N 1
ATOM 778 C CA . PRO A 1 96 ? 18.360 -35.117 9.350 1.00 10.04 95 PRO A CA 1
ATOM 779 C C . PRO A 1 96 ? 19.098 -35.039 10.685 1.00 8.97 95 PRO A C 1
ATOM 780 O O . PRO A 1 96 ? 19.104 -34.006 11.341 1.00 11.20 95 PRO A O 1
ATOM 784 N N . GLY A 1 97 ? 19.717 -36.151 11.053 1.00 9.22 96 GLY A N 1
ATOM 785 C CA . GLY A 1 97 ? 20.314 -36.374 12.341 1.00 10.69 96 GLY A CA 1
ATOM 786 C C . GLY A 1 97 ? 19.444 -37.148 13.311 1.00 10.30 96 GLY A C 1
ATOM 787 O O . GLY A 1 97 ? 19.949 -37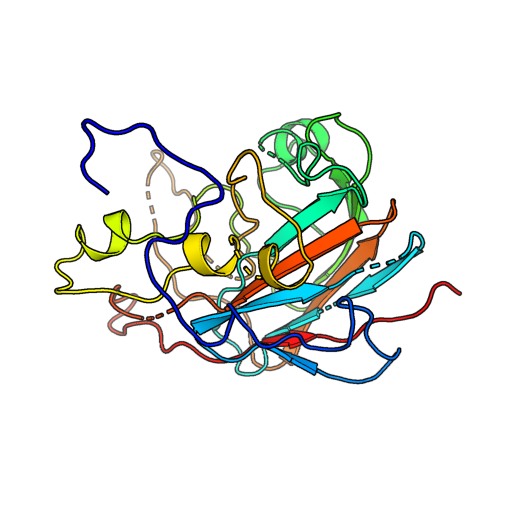.637 14.321 1.00 13.01 96 GLY A O 1
ATOM 788 N N . ASP A 1 98 ? 18.149 -37.257 1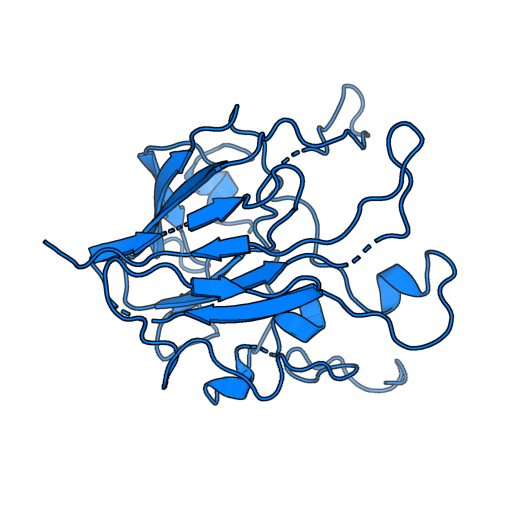3.038 1.00 9.04 97 ASP A N 1
ATOM 789 C CA . ASP A 1 98 ? 17.251 -37.947 13.969 1.00 8.57 97 ASP A CA 1
ATOM 790 C C . ASP A 1 98 ? 17.339 -39.459 13.869 1.00 7.85 97 ASP A C 1
ATOM 791 O O . ASP A 1 98 ? 17.247 -40.041 12.777 1.00 9.60 97 ASP A O 1
ATOM 796 N N . VAL A 1 99 ? 17.473 -40.071 15.041 1.00 8.41 98 VAL A N 1
ATOM 797 C CA . VAL A 1 99 ? 17.398 -41.522 15.191 1.00 8.43 98 VAL A CA 1
ATOM 798 C C . VAL A 1 99 ? 15.941 -41.883 15.251 1.00 8.44 98 VAL A C 1
ATOM 799 O O . VAL A 1 99 ? 15.172 -41.352 16.070 1.00 10.01 98 VAL A O 1
ATOM 803 N N . LEU A 1 100 ? 15.556 -42.814 14.384 1.00 7.99 99 LEU A N 1
ATOM 804 C CA . LEU A 1 100 ? 14.186 -43.279 14.259 1.00 7.59 99 LEU A CA 1
ATOM 805 C C . LEU A 1 100 ? 14.077 -44.637 14.942 1.00 7.81 99 LEU A C 1
ATOM 806 O O . LEU A 1 100 ? 14.874 -45.556 14.655 1.00 9.00 99 LEU A O 1
ATOM 811 N N . VAL A 1 101 ? 13.121 -44.786 15.850 1.00 7.61 100 VAL A N 1
ATOM 812 C CA . VAL A 1 101 ? 13.003 -45.986 16.645 1.00 7.69 100 VAL A CA 1
ATOM 813 C C . VAL A 1 101 ? 11.936 -46.950 16.180 1.00 7.10 100 VAL A C 1
ATOM 814 O O . VAL A 1 101 ? 10.990 -46.598 15.479 1.00 7.31 100 VAL A O 1
ATOM 818 N N . SER A 1 102 ? 12.121 -48.185 16.625 1.00 7.09 101 SER A N 1
ATOM 819 C CA . SER A 1 102 ? 11.135 -49.226 16.445 1.00 7.59 101 SER A CA 1
ATOM 820 C C . SER A 1 102 ? 10.066 -49.146 17.533 1.00 7.48 101 SER A C 1
ATOM 821 O O . SER A 1 102 ? 10.094 -48.333 18.446 1.00 7.51 101 SER A O 1
ATOM 824 N N . ASN A 1 103 ? 9.139 -50.109 17.468 1.00 8.15 102 ASN A N 1
ATOM 825 C CA . ASN A 1 103 ? 8.129 -50.314 18.509 1.00 8.63 102 ASN A CA 1
ATOM 826 C C . ASN A 1 103 ? 8.695 -50.847 19.832 1.00 8.73 102 ASN A C 1
ATOM 827 O O . ASN A 1 103 ? 7.967 -50.872 20.809 1.00 10.32 102 ASN A O 1
ATOM 832 N N . ARG A 1 104 ? 9.984 -51.172 19.871 1.00 8.50 103 ARG A N 1
ATOM 833 C CA . ARG A 1 104 ? 10.743 -51.394 21.111 1.00 9.59 103 ARG A CA 1
ATOM 834 C C . ARG A 1 104 ? 11.508 -50.177 21.610 1.00 9.80 103 ARG A C 1
ATOM 835 O O . ARG A 1 104 ? 12.225 -50.256 22.601 1.00 11.37 103 ARG A O 1
ATOM 843 N N . ARG A 1 105 ? 11.322 -49.051 20.944 1.00 8.98 104 ARG A N 1
ATOM 844 C CA . ARG A 1 105 ? 11.969 -47.784 21.318 1.00 9.75 104 ARG A CA 1
ATOM 845 C C . ARG A 1 105 ? 13.473 -47.805 21.180 1.00 10.89 104 ARG A C 1
ATOM 846 O O . ARG A 1 105 ? 14.169 -47.009 21.781 1.00 13.46 104 ARG A O 1
ATOM 854 N N . ARG A 1 106 ? 13.988 -48.715 20.357 1.00 9.85 105 ARG A N 1
ATOM 855 C CA . ARG A 1 106 ? 15.431 -48.754 20.094 1.00 9.94 105 ARG A CA 1
ATOM 856 C C . ARG A 1 106 ? 15.671 -48.271 18.682 1.00 9.16 105 ARG A C 1
ATOM 857 O O . ARG A 1 106 ? 14.806 -48.384 17.811 1.00 8.91 105 ARG A O 1
ATOM 865 N N . PRO A 1 107 ? 16.885 -47.786 18.423 1.00 9.00 106 PRO A N 1
ATOM 866 C CA . PRO A 1 107 ? 17.180 -47.312 17.097 1.00 8.85 106 PRO A CA 1
ATOM 867 C C . PRO A 1 107 ? 17.069 -48.367 16.024 1.00 8.34 106 PRO A C 1
ATOM 868 O O . PRO A 1 107 ? 17.578 -49.492 16.181 1.00 9.34 106 PRO A O 1
ATOM 872 N N . ILE A 1 108 ? 16.403 -48.020 14.927 1.00 8.03 107 ILE A N 1
ATOM 873 C CA . ILE A 1 108 ? 16.303 -48.916 13.768 1.00 8.34 107 ILE A CA 1
ATOM 874 C C . ILE A 1 108 ? 16.917 -48.245 12.520 1.00 7.71 107 ILE A C 1
ATOM 875 O O . ILE A 1 108 ? 17.559 -48.920 11.725 1.00 8.20 107 ILE A O 1
ATOM 880 N N . LEU A 1 109 ? 16.739 -46.937 12.368 1.00 7.56 108 LEU A N 1
ATOM 881 C CA . LEU A 1 109 ? 17.311 -46.154 11.258 1.00 7.27 108 LEU A CA 1
ATOM 882 C C . LEU A 1 109 ? 17.749 -44.810 11.776 1.00 7.82 108 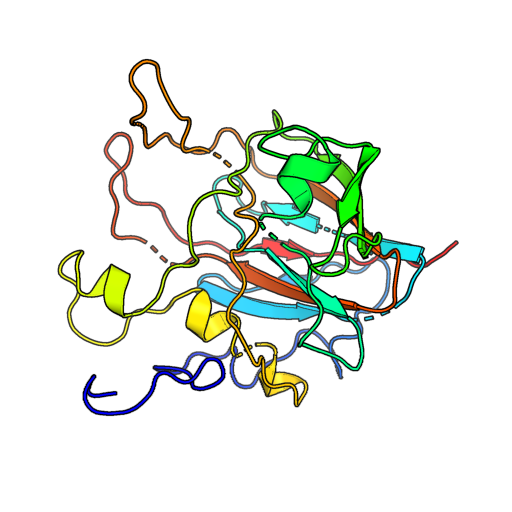LEU A C 1
ATOM 883 O O . LEU A 1 109 ? 17.188 -44.347 12.781 1.00 9.32 108 LEU A O 1
ATOM 888 N N . THR A 1 110 ? 18.689 -44.151 11.099 1.00 7.82 109 THR A N 1
ATOM 889 C CA . THR A 1 110 ? 18.927 -42.704 11.293 1.00 8.16 109 THR A CA 1
ATOM 890 C C . THR A 1 110 ? 18.637 -42.011 9.984 1.00 7.82 109 THR A C 1
ATOM 891 O O . THR A 1 110 ? 19.085 -42.453 8.929 1.00 8.28 109 THR A O 1
ATOM 895 N N . LEU A 1 111 ? 17.851 -40.938 10.034 1.00 7.69 110 LEU A N 1
ATOM 896 C CA . LEU A 1 111 ? 17.667 -40.096 8.869 1.00 7.93 110 LEU A CA 1
ATOM 897 C C . LEU A 1 111 ? 18.929 -39.228 8.750 1.00 8.13 110 LEU A C 1
ATOM 898 O O . LEU A 1 111 ? 19.213 -38.453 9.650 1.00 9.43 110 LEU A O 1
ATOM 903 N N . LEU A 1 112 ? 19.659 -39.363 7.666 1.00 7.65 111 LEU A N 1
ATOM 904 C CA . LEU A 1 112 ? 20.922 -38.658 7.472 1.00 7.75 111 LEU A CA 1
ATOM 905 C C . LEU A 1 112 ? 20.842 -37.393 6.646 1.00 7.66 111 LEU A C 1
ATOM 906 O O . LEU A 1 112 ? 21.617 -36.450 6.879 1.00 8.46 111 LEU A O 1
ATOM 911 N N . GLU A 1 113 ? 20.007 -37.379 5.609 1.00 7.47 112 GLU A N 1
ATOM 912 C CA . GLU A 1 113 ? 19.917 -36.273 4.663 1.00 7.03 112 GLU A CA 1
ATOM 913 C C . GLU A 1 113 ? 18.492 -36.157 4.159 1.00 6.92 112 GLU A C 1
ATOM 914 O O . GLU A 1 113 ? 17.782 -37.157 4.075 1.00 7.50 112 GLU A O 1
ATOM 920 N N . ASP A 1 114 ? 18.163 -34.934 3.760 1.00 6.96 113 ASP A N 1
ATOM 921 C CA . ASP A 1 114 ? 16.865 -34.621 3.133 1.00 7.25 113 ASP A CA 1
ATOM 922 C C . ASP A 1 114 ? 17.055 -33.324 2.342 1.00 7.66 113 ASP A C 1
ATOM 923 O O . ASP A 1 114 ? 17.207 -32.264 2.940 1.00 8.86 113 ASP A O 1
ATOM 928 N N . SER A 1 115 ? 17.135 -33.400 0.997 1.00 7.27 114 SER A N 1
ATOM 929 C CA . SER A 1 115 ? 17.404 -32.202 0.221 1.00 8.05 114 SER A CA 1
ATOM 930 C C . SER A 1 115 ? 16.156 -31.363 0.003 1.00 8.84 114 SER A C 1
ATOM 931 O O . SER A 1 115 ? 16.286 -30.247 -0.497 1.00 10.74 114 SER A O 1
ATOM 934 N N . SER A 1 116 ? 14.981 -31.851 0.350 1.00 8.06 115 SER A N 1
ATOM 935 C CA . SER A 1 116 ? 13.722 -31.118 0.188 1.00 9.44 115 SER A CA 1
ATOM 936 C C . SER A 1 116 ? 13.594 -30.136 1.348 1.00 8.98 115 SER A C 1
ATOM 937 O O . SER A 1 116 ? 14.382 -30.159 2.277 1.00 10.12 115 SER A O 1
ATOM 940 N N . PRO A 1 117 ? 12.485 -29.378 1.383 1.00 10.53 116 PRO A N 1
ATOM 941 C CA . PRO A 1 117 ? 12.237 -28.535 2.546 1.00 11.14 116 PRO A CA 1
ATOM 942 C C . PRO A 1 117 ? 11.918 -29.244 3.831 1.00 11.24 116 PRO A C 1
ATOM 943 O O . PRO A 1 117 ? 11.784 -28.606 4.866 1.00 13.31 116 PRO A O 1
ATOM 947 N N . GLY A 1 118 ? 11.795 -30.569 3.805 1.00 9.30 117 GLY A N 1
ATOM 948 C CA . GLY A 1 118 ? 11.653 -31.340 5.019 1.00 9.66 117 GLY A CA 1
ATOM 949 C C . GLY A 1 118 ? 10.238 -31.720 5.407 1.00 8.91 117 GLY A C 1
ATOM 950 O O . GLY A 1 118 ? 9.997 -32.122 6.542 1.00 10.50 117 GLY A O 1
ATOM 951 N N . VAL A 1 119 ? 9.313 -31.627 4.478 1.00 8.37 118 VAL A N 1
ATOM 952 C CA . VAL A 1 119 ? 7.906 -31.918 4.709 1.00 8.36 118 VAL A CA 1
ATOM 953 C C . VAL A 1 119 ? 7.629 -33.391 4.381 1.00 7.80 118 VAL A C 1
ATOM 954 O O . VAL A 1 119 ? 7.827 -33.843 3.246 1.00 8.11 118 VAL A O 1
ATOM 958 N N . HIS A 1 120 ? 7.121 -34.099 5.386 1.00 7.92 119 HIS A N 1
ATOM 959 C CA . HIS A 1 120 ? 6.745 -35.495 5.285 1.00 7.45 119 HIS A CA 1
ATOM 960 C C . HIS A 1 120 ? 5.576 -35.720 6.225 1.00 8.59 119 HIS A C 1
ATOM 961 O O . HIS A 1 120 ? 5.368 -34.936 7.136 1.00 13.53 119 HIS A O 1
ATOM 968 N N . ASP A 1 121 ? 4.838 -36.788 6.058 1.00 6.91 120 ASP A N 1
ATOM 969 C CA . ASP A 1 121 ? 3.735 -37.076 6.941 1.00 7.00 120 ASP A CA 1
ATOM 970 C C . ASP A 1 121 ? 3.955 -38.387 7.682 1.00 6.43 120 ASP A C 1
ATOM 971 O O . ASP A 1 121 ? 4.290 -39.392 7.092 1.00 8.46 120 ASP A O 1
ATOM 976 N N . THR A 1 122 ? 3.715 -38.354 9.002 1.00 6.55 121 THR A N 1
ATOM 977 C CA . THR A 1 122 ? 3.775 -39.536 9.829 1.00 6.23 121 THR A CA 1
ATOM 978 C C . THR A 1 122 ? 2.401 -39.931 10.390 1.00 6.71 121 THR A C 1
ATOM 979 O O . THR A 1 122 ? 2.298 -40.930 11.102 1.00 7.25 121 THR A O 1
ATOM 983 N N . LEU A 1 123 ? 1.356 -39.193 10.045 1.00 6.55 122 LEU A N 1
ATOM 984 C CA A LEU A 1 123 ? 0.045 -39.292 10.668 0.50 7.03 122 LEU A CA 1
ATOM 985 C CA B LEU A 1 123 ? 0.033 -39.282 10.670 0.50 7.36 122 LEU A CA 1
ATOM 986 C C . LEU A 1 123 ? -0.945 -40.214 9.954 1.00 7.00 122 LEU A C 1
ATOM 987 O O . LEU A 1 123 ? -1.927 -40.668 10.583 1.00 8.00 122 LEU A O 1
ATOM 996 N N . VAL A 1 124 ? -0.770 -40.433 8.643 1.00 7.27 123 VAL A N 1
ATOM 997 C CA . VAL A 1 124 ? -1.793 -41.046 7.805 1.00 7.86 123 VAL A CA 1
ATOM 998 C C . VAL A 1 124 ? -1.497 -42.464 7.358 1.00 6.67 123 VAL A C 1
ATOM 999 O O . VAL A 1 124 ? -0.429 -42.730 6.838 1.00 6.85 123 VAL A O 1
ATOM 1003 N N . ALA A 1 125 ? -2.465 -43.355 7.572 1.00 6.81 124 ALA A N 1
ATOM 1004 C CA . ALA A 1 125 ? -2.353 -44.749 7.172 1.00 6.89 124 ALA A CA 1
ATOM 1005 C C . ALA A 1 125 ? -2.041 -44.892 5.686 1.00 6.86 124 ALA A C 1
ATOM 1006 O O . ALA A 1 125 ? -2.416 -44.044 4.866 1.00 7.48 124 ALA A O 1
ATOM 1008 N N . SER A 1 126 ? -1.444 -46.027 5.324 1.00 7.21 125 SER A N 1
ATOM 1009 C CA . SER A 1 126 ? -1.279 -46.353 3.923 1.00 7.53 125 SER A CA 1
ATOM 1010 C C . SER A 1 126 ? -2.616 -46.588 3.250 1.00 7.23 125 SER A C 1
ATOM 1011 O O . SER A 1 126 ? -3.546 -47.162 3.831 1.00 8.12 125 SER A O 1
ATOM 1014 N N . CYS A 1 127 ? -2.713 -46.164 1.984 1.00 7.42 126 CYS A N 1
ATOM 1015 C CA . CYS A 1 127 ? -3.934 -46.393 1.210 1.00 7.41 126 CYS A CA 1
ATOM 1016 C C . CYS A 1 127 ? -4.169 -47.907 1.037 1.00 8.02 126 CYS A C 1
ATOM 1017 O O . CYS A 1 127 ? -3.232 -48.702 1.102 1.00 7.91 126 CYS A O 1
ATOM 1020 N N . ASP A 1 128 ? -5.435 -48.250 0.849 1.00 7.73 127 ASP A N 1
ATOM 1021 C CA . ASP A 1 128 ? -5.860 -49.654 0.816 1.00 8.20 127 ASP A CA 1
ATOM 1022 C C . ASP A 1 128 ? -7.146 -49.718 0.005 1.00 8.41 127 ASP A C 1
ATOM 1023 O O . ASP A 1 128 ? -7.675 -48.674 -0.424 1.00 8.51 127 ASP A O 1
ATOM 1028 N N . VAL A 1 129 ? -7.658 -50.894 -0.253 1.00 8.91 128 VAL A N 1
ATOM 1029 C CA . VAL A 1 129 ? -8.854 -50.978 -1.087 1.00 10.97 128 VAL A CA 1
ATOM 1030 C C . VAL A 1 129 ? -10.054 -50.261 -0.520 1.00 10.05 128 VAL A C 1
ATOM 1031 O O . VAL A 1 129 ? -10.895 -49.756 -1.281 1.00 12.44 128 VAL A O 1
ATOM 1035 N N . HIS A 1 130 ? -10.139 -50.153 0.802 1.00 10.39 129 HIS A N 1
ATOM 1036 C CA . HIS A 1 130 ? -11.287 -49.477 1.436 1.00 11.10 129 HIS A CA 1
ATOM 1037 C C . HIS A 1 130 ? -11.239 -47.986 1.153 1.00 11.09 129 HIS A C 1
ATOM 1038 O O . HIS A 1 130 ? -12.267 -47.390 0.900 1.00 13.51 129 HIS A O 1
ATOM 1045 N N . ARG A 1 131 ? -10.048 -47.402 1.153 1.00 10.33 130 ARG A N 1
ATOM 1046 C CA . ARG A 1 131 ? -9.917 -45.989 0.803 1.00 10.18 130 ARG A CA 1
ATOM 1047 C C . ARG A 1 131 ? -10.428 -45.729 -0.597 1.00 11.70 130 ARG A C 1
ATOM 1048 O O . ARG A 1 131 ? -11.159 -44.755 -0.836 1.00 13.50 130 ARG A O 1
ATOM 1056 N N . TYR A 1 132 ? -10.049 -46.567 -1.550 1.00 10.83 131 TYR A N 1
ATOM 1057 C CA . TYR A 1 132 ? -10.448 -46.335 -2.945 1.00 12.12 131 TYR A CA 1
ATOM 1058 C C . TYR A 1 132 ? -11.944 -46.541 -3.131 1.00 14.02 131 TYR A C 1
ATOM 1059 O O . TYR A 1 132 ? -12.592 -45.816 -3.876 1.00 16.09 131 TYR A O 1
ATOM 1068 N N . ALA A 1 133 ? -12.507 -47.516 -2.433 1.00 15.18 132 ALA A N 1
ATOM 1069 C CA . ALA A 1 133 ? -13.973 -47.699 -2.482 1.00 16.73 132 ALA A CA 1
ATOM 1070 C C . ALA A 1 133 ? -14.679 -46.431 -1.942 1.00 18.05 132 ALA A C 1
ATOM 1071 O O . ALA A 1 133 ? -15.704 -45.991 -2.504 1.00 18.86 132 ALA A O 1
ATOM 1073 N N A GLN A 1 134 ? -14.151 -45.847 -0.881 0.50 17.99 133 GLN A N 1
ATOM 1074 N N B GLN A 1 134 ? -14.121 -45.805 -0.895 0.50 18.68 133 GLN A N 1
ATOM 1075 C CA A GLN A 1 134 ? -14.792 -44.683 -0.284 0.50 19.04 133 GLN A CA 1
ATOM 1076 C CA B GLN A 1 134 ? -14.712 -44.600 -0.229 0.50 20.20 133 GLN A CA 1
ATOM 1077 C C A GLN A 1 134 ? -14.734 -43.472 -1.228 0.50 20.30 133 GLN A C 1
ATOM 1078 C C B GLN A 1 134 ? -14.495 -43.290 -1.003 0.50 20.63 133 GLN A C 1
ATOM 1079 O O A GLN A 1 134 ? -15.710 -42.716 -1.288 0.50 21.61 133 GLN A O 1
ATOM 1080 O O B GLN A 1 134 ? -15.020 -42.215 -0.623 0.50 20.93 133 GLN A O 1
ATOM 1091 N N . LEU A 1 135 ? -13.683 -43.383 -2.060 1.00 20.86 134 LEU A N 1
ATOM 1092 C CA . LEU A 1 135 ? -13.522 -42.325 -3.049 1.00 22.02 134 LEU A CA 1
ATOM 1093 C C . LEU A 1 135 ? -14.321 -42.596 -4.327 1.00 22.58 134 LEU A C 1
ATOM 1094 O O . LEU A 1 135 ? -14.186 -41.859 -5.294 1.00 24.57 134 LEU A O 1
ATOM 1099 N N . GLY A 1 136 ? -15.122 -43.654 -4.370 1.00 20.91 135 GLY A N 1
ATOM 1100 C CA . GLY A 1 136 ? -15.976 -43.915 -5.537 1.00 21.58 135 GLY A CA 1
ATOM 1101 C C . GLY A 1 136 ? -15.456 -44.949 -6.553 1.00 20.21 135 GLY A C 1
ATOM 1102 O O . GLY A 1 136 ? -16.092 -45.195 -7.596 1.00 21.39 135 GLY A O 1
ATOM 1103 N N . HIS A 1 137 ? -14.281 -45.541 -6.322 1.00 18.44 136 HIS A N 1
ATOM 1104 C CA . HIS A 1 137 ? -13.662 -46.364 -7.371 1.00 16.96 136 HIS A CA 1
ATOM 1105 C C . HIS A 1 137 ? -14.355 -47.709 -7.567 1.00 18.96 136 HIS A C 1
ATOM 1106 O O . HIS A 1 137 ? -14.709 -48.362 -6.571 1.00 20.59 136 HIS A O 1
ATOM 1113 N N . GLU A 1 138 ? -14.492 -48.155 -8.823 1.00 19.67 137 GLU A N 1
ATOM 1114 C CA . GLU A 1 138 ? -15.054 -49.484 -9.112 1.00 21.07 137 GLU A CA 1
ATOM 1115 C C . GLU A 1 138 ? -13.954 -50.536 -9.385 1.00 21.34 137 GLU A C 1
ATOM 1116 O O . GLU A 1 138 ? -13.083 -50.313 -10.199 1.00 23.08 137 GLU A O 1
ATOM 1118 N N . GLY A 1 139 ? -14.005 -51.683 -8.710 1.00 21.90 138 GLY A N 1
ATOM 1119 C CA . GLY A 1 139 ? -13.041 -52.773 -8.942 1.00 20.87 138 GLY A CA 1
ATOM 1120 C C . GLY A 1 139 ? -11.744 -52.553 -8.151 1.00 18.50 138 GLY A C 1
ATOM 1121 O O . GLY A 1 139 ? -11.646 -51.598 -7.360 1.00 20.26 138 GLY A O 1
ATOM 1122 N N . TYR A 1 140 ? -10.750 -53.375 -8.420 1.00 17.18 139 TYR A N 1
ATOM 1123 C CA . TYR A 1 140 ? -9.498 -53.270 -7.683 1.00 14.73 139 TYR A CA 1
ATOM 1124 C C . TYR A 1 140 ? -8.743 -52.014 -8.037 1.00 14.03 139 TYR A C 1
ATOM 1125 O O . TYR A 1 140 ? -8.674 -51.617 -9.197 1.00 16.99 139 TYR A O 1
ATOM 1134 N N . HIS A 1 141 ? -8.143 -51.371 -7.035 1.00 11.91 140 HIS A N 1
ATOM 1135 C CA . HIS A 1 141 ? -7.189 -50.309 -7.245 1.00 10.12 140 HIS A CA 1
ATOM 1136 C C . HIS A 1 141 ? -5.899 -50.692 -6.560 1.00 9.15 140 HIS A C 1
ATOM 1137 O O . HIS A 1 141 ? -5.911 -51.100 -5.386 1.00 9.68 140 HIS A O 1
ATOM 1144 N N . ASP A 1 142 ? -4.778 -50.483 -7.237 1.00 9.16 141 ASP A N 1
ATOM 1145 C CA . ASP A 1 142 ? -3.457 -50.641 -6.632 1.00 9.57 141 ASP A CA 1
ATOM 1146 C C . ASP A 1 142 ? -3.424 -49.828 -5.343 1.00 8.07 141 ASP A C 1
ATOM 1147 O O . ASP A 1 142 ? -4.022 -48.743 -5.229 1.00 8.76 141 ASP A O 1
ATOM 1152 N N . ASN A 1 143 ? -2.706 -50.319 -4.344 1.00 7.42 142 ASN A N 1
ATOM 1153 C CA . ASN A 1 143 ? -2.687 -49.614 -3.069 1.00 6.92 142 ASN A CA 1
ATOM 1154 C C . ASN A 1 143 ? -1.457 -49.999 -2.257 1.00 7.35 142 ASN A C 1
ATOM 1155 O O . ASN A 1 143 ? -0.884 -51.075 -2.421 1.00 7.80 142 ASN A O 1
ATOM 1160 N N . CYS A 1 144 ? -1.052 -49.065 -1.397 1.00 6.65 143 CYS A N 1
ATOM 1161 C CA . CYS A 1 144 ? 0.206 -49.214 -0.648 1.00 6.96 143 CYS A CA 1
ATOM 1162 C C . CYS A 1 144 ? 0.183 -50.348 0.329 1.00 7.07 143 CYS A C 1
ATOM 1163 O O . CYS A 1 144 ? 1.198 -50.999 0.540 1.00 7.46 143 CYS A O 1
ATOM 1166 N N . THR A 1 145 ? -0.967 -50.622 0.956 1.00 7.32 144 THR A N 1
ATOM 1167 C CA . THR A 1 145 ? -1.035 -51.720 1.909 1.00 7.58 144 THR A CA 1
ATOM 1168 C C . THR A 1 145 ? -0.808 -53.043 1.196 1.00 7.59 144 THR A C 1
ATOM 1169 O O . THR A 1 145 ? -0.029 -53.904 1.657 1.00 7.55 144 THR A O 1
ATOM 1173 N N . ASP A 1 146 ? -1.456 -53.262 0.069 1.00 7.44 145 ASP A N 1
ATOM 1174 C CA . ASP A 1 146 ? -1.195 -54.465 -0.728 1.00 7.79 145 ASP A CA 1
ATOM 1175 C C . ASP A 1 146 ? 0.247 -54.503 -1.246 1.00 8.01 145 ASP A C 1
ATOM 1176 O O . ASP A 1 146 ? 0.833 -55.579 -1.310 1.00 8.16 145 ASP A O 1
ATOM 1181 N N . ASN A 1 147 ? 0.797 -53.363 -1.631 1.00 6.87 146 ASN A N 1
ATOM 1182 C CA . ASN A 1 147 ? 2.167 -53.341 -2.074 1.00 6.89 146 ASN A CA 1
ATOM 1183 C C . ASN A 1 147 ? 3.127 -53.780 -0.978 1.00 7.32 146 ASN A C 1
ATOM 1184 O O . ASN A 1 147 ? 4.087 -54.509 -1.235 1.00 7.85 146 ASN A O 1
ATOM 1189 N N . LEU A 1 148 ? 2.872 -53.356 0.261 1.00 6.90 147 LEU A N 1
ATOM 1190 C CA . LEU A 1 148 ? 3.664 -53.808 1.403 1.00 7.32 147 LEU A CA 1
ATOM 1191 C C . LEU A 1 148 ? 3.580 -55.342 1.531 1.00 6.91 147 LEU A C 1
ATOM 1192 O O . LEU A 1 148 ? 4.599 -56.026 1.680 1.00 7.92 147 LEU A O 1
ATOM 1197 N N . ARG A 1 149 ? 2.345 -55.836 1.532 1.00 7.12 148 ARG A N 1
ATOM 1198 C CA . ARG A 1 149 ? 2.127 -57.276 1.686 1.00 7.67 148 ARG A CA 1
ATOM 1199 C C . ARG A 1 149 ? 2.879 -58.048 0.596 1.00 7.70 148 ARG A C 1
ATOM 1200 O O . ARG A 1 149 ? 3.546 -59.068 0.858 1.00 8.67 148 ARG A O 1
ATOM 1216 N N . ALA A 1 151 ? 5.395 -57.049 -1.465 1.00 7.66 150 ALA A N 1
ATOM 1217 C CA . ALA A 1 151 ? 6.840 -56.853 -1.467 1.00 7.69 150 ALA A CA 1
ATOM 1218 C C . ALA A 1 151 ? 7.493 -57.744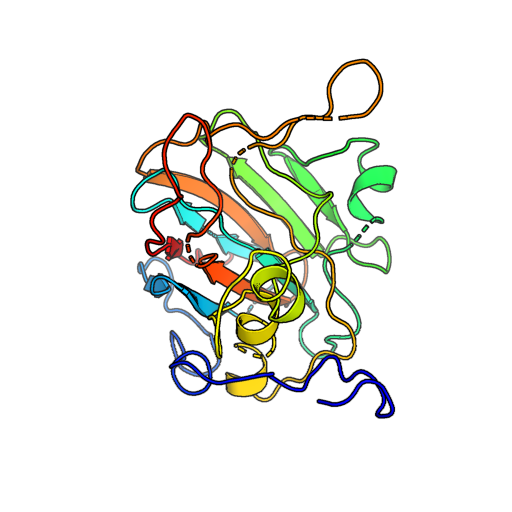 -0.398 1.00 7.46 150 ALA A C 1
ATOM 1219 O O . ALA A 1 151 ? 8.546 -58.353 -0.655 1.00 8.34 150 ALA A O 1
ATOM 1221 N N . LEU A 1 152 ? 6.910 -57.810 0.792 1.00 7.55 151 LEU A N 1
ATOM 1222 C CA . LEU A 1 152 ? 7.410 -58.704 1.811 1.00 7.77 151 LEU A CA 1
ATOM 1223 C C . LEU A 1 152 ? 7.244 -60.156 1.372 1.00 8.14 151 LEU A C 1
ATOM 1224 O O . LEU A 1 152 ? 8.141 -60.968 1.569 1.00 8.63 151 LEU A O 1
ATOM 1229 N N . GLY A 1 153 ? 6.099 -60.498 0.789 1.00 8.17 152 GLY A N 1
ATOM 1230 C CA . GLY A 1 153 ? 5.848 -61.867 0.368 1.00 8.60 152 GLY A CA 1
ATOM 1231 C C . GLY A 1 153 ? 6.844 -62.353 -0.657 1.00 8.78 152 GLY A C 1
ATOM 1232 O O . GLY A 1 153 ? 7.187 -63.530 -0.690 1.00 9.51 152 GLY A O 1
ATOM 1233 N N . ALA A 1 154 ? 7.358 -61.450 -1.497 1.00 9.40 153 ALA A N 1
ATOM 1234 C CA . ALA A 1 154 ? 8.340 -61.823 -2.493 1.00 8.94 153 ALA A CA 1
ATOM 1235 C C . ALA A 1 154 ? 9.701 -62.181 -1.913 1.00 9.81 153 ALA A C 1
ATOM 1236 O O . ALA A 1 154 ? 10.518 -62.776 -2.617 1.00 11.30 153 ALA A O 1
ATOM 1238 N N . LEU A 1 155 ? 9.913 -61.838 -0.644 1.00 9.32 154 LEU A N 1
ATOM 1239 C CA . LEU A 1 155 ? 11.107 -62.292 0.083 1.00 10.18 154 LEU A CA 1
ATOM 1240 C C . LEU A 1 155 ? 10.765 -63.449 1.036 1.00 10.89 154 LEU A C 1
ATOM 1241 O O . LEU A 1 155 ? 11.632 -63.849 1.828 1.00 13.41 154 LEU A O 1
ATOM 1246 N N . GLY A 1 156 ? 9.540 -63.946 0.999 1.00 9.51 155 GLY A N 1
ATOM 1247 C CA . GLY A 1 156 ? 9.138 -64.999 1.893 1.00 10.41 155 GLY A CA 1
ATOM 1248 C C . GLY A 1 156 ? 8.688 -64.548 3.270 1.00 10.44 155 GLY A C 1
ATOM 1249 O O . GLY A 1 156 ? 8.605 -65.368 4.173 1.00 12.82 155 GLY A O 1
ATOM 1250 N N . LEU A 1 157 ? 8.368 -63.268 3.404 1.00 10.07 156 LEU A N 1
ATOM 1251 C CA . LEU A 1 157 ? 8.027 -62.661 4.700 1.00 10.39 156 LEU A CA 1
ATOM 1252 C C . LEU A 1 157 ? 6.555 -62.310 4.731 1.00 10.07 156 LEU A C 1
ATOM 1253 O O . LEU A 1 157 ? 5.955 -61.956 3.724 1.00 11.38 156 LEU A O 1
ATOM 1258 N N . ARG A 1 158 ? 5.998 -62.356 5.932 1.00 13.61 157 ARG A N 1
ATOM 1259 C CA . ARG A 1 158 ? 4.556 -62.086 6.172 1.00 14.86 157 ARG A CA 1
ATOM 1260 C C . ARG A 1 158 ? 4.483 -61.121 7.351 1.00 15.53 157 ARG A C 1
ATOM 1261 O O . ARG A 1 158 ? 4.929 -61.458 8.461 1.00 17.97 157 ARG A O 1
ATOM 1263 N N . PRO A 1 159 ? 3.914 -59.936 7.146 1.00 13.15 158 PRO A N 1
ATOM 1264 C CA . PRO A 1 159 ? 3.734 -59.038 8.310 1.00 12.71 158 PRO A CA 1
ATOM 1265 C C . PRO A 1 159 ? 2.629 -59.553 9.246 1.00 11.78 158 PRO A C 1
ATOM 1266 O O . PRO A 1 159 ? 1.671 -60.184 8.800 1.00 12.42 158 PRO A O 1
ATOM 1270 N N . THR A 1 160 ? 2.782 -59.289 10.540 1.00 11.97 159 THR A N 1
ATOM 1271 C CA . THR A 1 160 ? 1.716 -59.582 11.497 1.00 12.02 159 THR A CA 1
ATOM 1272 C C . THR A 1 160 ? 0.875 -58.352 11.824 1.00 9.95 159 THR A C 1
ATOM 1273 O O . THR A 1 160 ? -0.175 -58.492 12.421 1.00 11.13 159 THR A O 1
ATOM 1277 N N . THR A 1 161 ? 1.312 -57.172 11.389 1.00 9.96 160 THR A N 1
ATOM 1278 C CA A THR A 1 161 ? 0.516 -55.989 11.429 0.70 10.16 160 THR A CA 1
ATOM 1279 C CA B THR A 1 161 ? 0.585 -55.892 11.499 0.30 9.88 160 THR A CA 1
ATOM 1280 C C . THR A 1 161 ? 0.963 -55.081 10.273 1.00 8.70 160 THR A C 1
ATOM 1281 O O . THR A 1 161 ? 2.088 -55.222 9.761 1.00 10.73 160 THR A O 1
ATOM 1288 N N . VAL A 1 162 ? 0.067 -54.193 9.875 1.00 8.46 161 VAL A N 1
ATOM 1289 C CA . VAL A 1 162 ? 0.395 -53.147 8.902 1.00 8.89 161 VAL A CA 1
ATOM 1290 C C . VAL A 1 162 ? 0.774 -51.881 9.710 1.00 7.97 161 VAL A C 1
ATOM 1291 O O . VAL A 1 162 ? -0.131 -51.236 10.256 1.00 8.51 161 VAL A O 1
ATOM 1295 N N . PRO A 1 163 ? 2.053 -51.566 9.841 1.00 7.23 162 PRO A N 1
ATOM 1296 C CA . PRO A 1 163 ? 2.395 -50.309 10.565 1.00 7.37 162 PRO A CA 1
ATOM 1297 C C . PRO A 1 163 ? 1.948 -49.104 9.763 1.00 6.38 162 PRO A C 1
ATOM 1298 O O . PRO A 1 163 ? 1.828 -49.149 8.544 1.00 7.08 162 PRO A O 1
ATOM 1302 N N . CYS A 1 164 ? 1.812 -47.977 10.443 1.00 6.45 163 CYS A N 1
ATOM 1303 C CA . CYS A 1 164 ? 1.651 -46.717 9.722 1.00 6.53 163 CYS A CA 1
ATOM 1304 C C . CYS A 1 164 ? 2.898 -46.475 8.885 1.00 5.93 163 CYS A C 1
ATOM 1305 O O . CYS A 1 164 ? 4.019 -46.568 9.395 1.00 6.82 163 CYS A O 1
ATOM 1308 N N . PRO A 1 165 ? 2.763 -46.073 7.598 1.00 6.22 164 PRO A N 1
ATOM 1309 C CA . PRO A 1 165 ? 3.954 -45.685 6.839 1.00 5.89 164 PRO A CA 1
ATOM 1310 C C . PRO A 1 165 ? 4.505 -44.361 7.308 1.00 5.90 164 PRO A C 1
ATOM 1311 O O . PRO A 1 165 ? 3.785 -43.539 7.887 1.00 6.61 164 PRO A O 1
ATOM 1315 N N . LEU A 1 166 ? 5.799 -44.140 7.007 1.00 6.02 165 LEU A N 1
ATOM 1316 C CA . LEU A 1 166 ? 6.299 -42.796 6.829 1.00 5.84 165 LEU A CA 1
ATOM 1317 C C . LEU A 1 166 ? 5.981 -42.388 5.399 1.00 6.32 165 LEU A C 1
ATOM 1318 O O . LEU A 1 166 ? 6.425 -43.032 4.442 1.00 6.72 165 LEU A O 1
ATOM 1323 N N . ASN A 1 167 ? 5.156 -41.350 5.237 1.00 6.00 166 ASN A N 1
ATOM 1324 C CA . ASN A 1 167 ? 4.720 -40.918 3.921 1.00 6.81 166 ASN A CA 1
ATOM 1325 C C . ASN A 1 167 ? 5.694 -39.844 3.413 1.00 6.04 166 ASN A C 1
ATOM 1326 O O . ASN A 1 167 ? 5.529 -38.640 3.675 1.00 6.58 166 ASN A O 1
ATOM 1331 N N . LEU A 1 168 ? 6.733 -40.290 2.739 1.00 6.14 167 LEU A N 1
ATOM 1332 C CA . LEU A 1 168 ? 7.776 -39.417 2.241 1.00 6.45 167 LEU A CA 1
ATOM 1333 C C . LEU A 1 168 ? 7.208 -38.440 1.222 1.00 5.96 167 LEU A C 1
ATOM 1334 O O . LEU A 1 168 ? 6.535 -38.832 0.267 1.00 6.93 167 LEU A O 1
ATOM 1339 N N . TRP A 1 169 ? 7.473 -37.163 1.476 1.00 6.35 168 TRP A N 1
ATOM 1340 C CA . TRP A 1 169 ? 7.150 -35.989 0.664 1.00 6.34 168 TRP A CA 1
ATOM 1341 C C . TRP A 1 169 ? 5.682 -35.597 0.694 1.00 6.87 168 TRP A C 1
ATOM 1342 O O . TRP A 1 169 ? 5.306 -34.621 0.051 1.00 8.35 168 TRP A O 1
ATOM 1366 N N . ASN A 1 171 ? 2.602 -33.652 1.957 1.00 7.25 170 ASN A N 1
ATOM 1367 C CA . ASN A 1 171 ? 2.411 -32.327 2.561 1.00 6.95 170 ASN A CA 1
ATOM 1368 C C . ASN A 1 171 ? 0.938 -32.134 2.917 1.00 7.45 170 ASN A C 1
ATOM 1369 O O . ASN A 1 171 ? 0.112 -31.695 2.106 1.00 8.79 170 ASN A O 1
ATOM 1374 N N . THR A 1 172 ? 0.602 -32.529 4.148 1.00 7.47 171 THR A N 1
ATOM 1375 C CA . THR A 1 172 ? -0.771 -32.439 4.669 1.00 8.71 171 THR A CA 1
ATOM 1376 C C . THR A 1 172 ? -0.686 -31.806 6.056 1.00 9.32 171 THR A C 1
ATOM 1377 O O . THR A 1 172 ? -0.803 -32.502 7.066 1.00 11.00 171 THR A O 1
ATOM 1381 N N . PRO A 1 173 ? -0.428 -30.499 6.118 1.00 9.65 172 PRO A N 1
ATOM 1382 C CA . PRO A 1 173 ? -0.178 -29.853 7.408 1.00 11.73 172 PRO A CA 1
ATOM 1383 C C . PRO A 1 173 ? -1.462 -29.785 8.248 1.00 11.57 172 PRO A C 1
ATOM 1384 O O . PRO A 1 173 ? -2.585 -29.740 7.762 1.00 11.54 172 PRO A O 1
ATOM 1388 N N . VAL A 1 174 ? -1.255 -29.745 9.546 1.00 13.90 173 VAL A N 1
ATOM 1389 C CA . VAL A 1 174 ? -2.331 -29.540 10.520 1.00 14.44 173 VAL A CA 1
ATOM 1390 C C . VAL A 1 174 ? -2.372 -28.084 10.796 1.00 15.41 173 VAL A C 1
ATOM 1391 O O . VAL A 1 174 ? -1.309 -27.554 11.244 1.00 19.49 173 VAL A O 1
ATOM 1395 N N . VAL A 1 175 ? -3.505 -27.447 10.515 1.00 15.61 174 VAL A N 1
ATOM 1396 C CA . VAL A 1 175 ? -3.698 -26.019 10.621 1.00 17.59 174 VAL A CA 1
ATOM 1397 C C . VAL A 1 175 ? -4.447 -25.634 11.900 1.00 16.52 174 VAL A C 1
ATOM 1398 O O . VAL A 1 175 ? -4.915 -26.494 12.661 1.00 18.09 174 VAL A O 1
ATOM 1402 N N . GLU A 1 176 ? -4.478 -24.331 12.190 1.00 17.14 175 GLU A N 1
ATOM 1403 C CA . GLU A 1 176 ? -5.030 -23.875 13.455 1.00 19.05 175 GLU A CA 1
ATOM 1404 C C . GLU A 1 176 ? -6.475 -24.347 13.549 1.00 18.87 175 GLU A C 1
ATOM 1405 O O . GLU A 1 176 ? -7.258 -24.185 12.595 1.00 21.16 175 GLU A O 1
ATOM 1408 N N . GLY A 1 177 ? -6.822 -24.928 14.694 1.00 18.06 176 GLY A N 1
ATOM 1409 C CA . GLY A 1 177 ? -8.171 -25.519 14.869 1.00 18.21 176 GLY A CA 1
ATOM 1410 C C . GLY A 1 177 ? -8.188 -27.047 14.790 1.00 17.11 176 GLY A C 1
ATOM 1411 O O . GLY A 1 177 ? -9.138 -27.694 15.254 1.00 19.68 176 GLY A O 1
ATOM 1412 N N . GLY A 1 178 ? -7.133 -27.644 14.229 1.00 15.51 177 GLY A N 1
ATOM 1413 C CA . GLY A 1 178 ? -6.983 -29.088 14.234 1.00 14.39 177 GLY A CA 1
ATOM 1414 C C . GLY A 1 178 ? -7.246 -29.831 12.944 1.00 11.57 177 GLY A C 1
ATOM 1415 O O . GLY A 1 178 ? -7.036 -31.047 12.888 1.00 13.80 177 GLY A O 1
ATOM 1416 N N . ALA A 1 179 ? -7.685 -29.144 11.908 1.00 10.90 178 ALA A N 1
ATOM 1417 C CA . ALA A 1 179 ? -7.894 -29.773 10.625 1.00 10.16 178 ALA A CA 1
ATOM 1418 C C . ALA A 1 179 ? -6.568 -30.088 9.945 1.00 9.76 178 ALA A C 1
ATOM 1419 O O . ALA A 1 179 ? -5.589 -29.360 10.050 1.00 12.54 178 ALA A O 1
ATOM 1429 N N . GLU A 1 181 ? -4.935 -30.228 6.233 1.00 7.97 180 GLU A N 1
ATOM 1430 C CA . GLU A 1 181 ? -5.162 -29.525 4.976 1.00 8.49 180 GLU A CA 1
ATOM 1431 C C . GLU A 1 181 ? -4.329 -30.141 3.870 1.00 8.54 180 GLU A C 1
ATOM 1432 O O . GLU A 1 181 ? -3.106 -30.136 3.954 1.00 10.36 180 GLU A O 1
ATOM 1438 N N . TRP A 1 182 ? -4.963 -30.632 2.828 1.00 8.61 181 TRP A N 1
ATOM 1439 C CA . TRP A 1 182 ? -4.240 -31.153 1.683 1.00 9.68 181 TRP A CA 1
ATOM 1440 C C . TRP A 1 182 ? -3.510 -30.039 0.960 1.00 8.41 181 TRP A C 1
ATOM 1441 O O . TRP A 1 182 ? -4.051 -28.960 0.659 1.00 9.22 181 TRP A O 1
ATOM 1452 N N . ARG A 1 183 ? -2.245 -30.299 0.634 1.00 8.50 182 ARG A N 1
ATOM 1453 C CA . ARG A 1 183 ? -1.419 -29.407 -0.168 1.00 8.84 182 ARG A CA 1
ATOM 1454 C C . ARG A 1 183 ? -0.561 -30.241 -1.145 1.00 8.83 182 ARG A C 1
ATOM 1455 O O . ARG A 1 183 ? -0.289 -31.408 -0.896 1.00 9.46 182 ARG A O 1
ATOM 1463 N N . PRO A 1 184 ? -0.155 -29.641 -2.265 1.00 9.51 183 PRO A N 1
ATOM 1464 C CA . PRO A 1 184 ? 0.779 -30.349 -3.139 1.00 10.50 183 PRO A CA 1
ATOM 1465 C C . PRO A 1 184 ? 2.142 -30.504 -2.474 1.00 9.44 183 PRO A C 1
ATOM 1466 O O . PRO A 1 184 ? 2.518 -29.668 -1.646 1.00 9.13 183 PRO A O 1
ATOM 1470 N N . PRO A 1 185 ? 2.919 -31.510 -2.865 1.00 9.75 184 PRO A N 1
ATOM 1471 C CA A PRO A 1 185 ? 4.257 -31.657 -2.315 0.50 8.98 184 PRO A CA 1
ATOM 1472 C CA B PRO A 1 185 ? 4.300 -31.618 -2.314 0.50 9.20 184 PRO A CA 1
ATOM 1473 C C . PRO A 1 185 ? 5.115 -30.400 -2.628 1.00 9.39 184 PRO A C 1
ATOM 1474 O O . PRO A 1 185 ? 4.888 -29.714 -3.635 1.00 10.75 184 PRO A O 1
ATOM 1481 N N . VAL A 1 186 ? 6.102 -30.176 -1.797 1.00 9.29 185 VAL A N 1
ATOM 1482 C CA . VAL A 1 186 ? 7.108 -29.154 -1.996 1.00 9.74 185 VAL A CA 1
ATOM 1483 C C . VAL A 1 186 ? 8.445 -29.729 -2.436 1.00 8.57 185 VAL A C 1
ATOM 1484 O O . VAL A 1 186 ? 9.434 -29.024 -2.579 1.00 10.40 185 VAL A O 1
ATOM 1488 N N . SER A 1 187 ? 8.506 -31.034 -2.658 1.00 8.91 186 SER A N 1
ATOM 1489 C CA . SER A 1 187 ? 9.674 -31.664 -3.262 1.00 8.62 186 SER A CA 1
ATOM 1490 C C . SER A 1 187 ? 9.815 -31.235 -4.719 1.00 8.75 186 SER A C 1
ATOM 1491 O O . SER A 1 187 ? 8.886 -30.735 -5.353 1.00 10.11 186 SER A O 1
ATOM 1494 N N . ARG A 1 188 ? 11.037 -31.433 -5.203 1.00 9.08 187 ARG A N 1
ATOM 1495 C CA . ARG A 1 188 ? 11.415 -31.174 -6.576 1.00 10.22 187 ARG A CA 1
ATOM 1496 C C . ARG A 1 188 ? 12.089 -32.425 -7.156 1.00 8.29 187 ARG A C 1
ATOM 1497 O O . ARG A 1 188 ? 12.541 -33.302 -6.449 1.00 8.65 187 ARG A O 1
ATOM 1505 N N . ARG A 1 189 ? 12.169 -32.484 -8.493 1.00 9.17 188 ARG A N 1
ATOM 1506 C CA A ARG A 1 189 ? 12.789 -33.600 -9.189 0.50 9.09 188 ARG A CA 1
ATOM 1507 C CA B ARG A 1 189 ? 12.789 -33.622 -9.181 0.50 9.78 188 ARG A CA 1
ATOM 1508 C C . ARG A 1 189 ? 14.196 -33.814 -8.648 1.00 8.85 188 ARG A C 1
ATOM 1509 O O . ARG A 1 189 ? 14.982 -32.877 -8.575 1.00 9.74 188 ARG A O 1
ATOM 1524 N N . GLY A 1 190 ? 14.505 -35.052 -8.307 1.00 8.82 189 GLY A N 1
ATOM 1525 C CA . GLY A 1 190 ? 15.821 -35.390 -7.810 1.00 8.64 189 GLY A CA 1
ATOM 1526 C C . GLY A 1 190 ? 16.017 -35.233 -6.323 1.00 8.06 189 GLY A C 1
ATOM 1527 O O . GLY A 1 190 ? 17.069 -35.596 -5.799 1.00 9.44 189 GLY A O 1
ATOM 1528 N N . ASP A 1 191 ? 15.030 -34.706 -5.615 1.00 7.78 190 ASP A N 1
ATOM 1529 C CA . ASP A 1 191 ? 15.175 -34.618 -4.150 1.00 7.18 190 ASP A CA 1
ATOM 1530 C C . ASP A 1 191 ? 15.324 -36.021 -3.580 1.00 7.65 190 ASP A C 1
ATOM 1531 O O . ASP A 1 191 ? 14.738 -36.991 -4.083 1.00 8.39 190 ASP A O 1
ATOM 1536 N N . HIS A 1 192 ? 16.151 -36.147 -2.536 1.00 7.02 191 HIS A N 1
ATOM 1537 C CA . HIS A 1 192 ? 16.386 -37.443 -1.921 1.00 7.29 191 HIS A CA 1
ATOM 1538 C C . HIS A 1 192 ? 16.335 -37.364 -0.403 1.00 6.74 191 HIS A C 1
ATOM 1539 O O . HIS A 1 192 ? 16.496 -36.281 0.176 1.00 7.16 191 HIS A O 1
ATOM 1546 N N . VAL A 1 193 ? 16.126 -38.529 0.201 1.00 6.90 192 VAL A N 1
ATOM 1547 C CA . VAL A 1 193 ? 16.404 -38.755 1.604 1.00 7.02 192 VAL A CA 1
ATOM 1548 C C . VAL A 1 193 ? 17.416 -39.891 1.671 1.00 6.93 192 VAL A C 1
ATOM 1549 O O . VAL A 1 193 ? 17.527 -40.704 0.757 1.00 8.13 192 VAL A O 1
ATOM 1553 N N . LEU A 1 194 ? 18.182 -39.880 2.759 1.00 7.43 193 LEU A N 1
ATOM 1554 C CA . LEU A 1 194 ? 19.198 -40.919 3.023 1.00 7.21 193 LEU A CA 1
ATOM 1555 C C . LEU A 1 194 ? 18.976 -41.463 4.412 1.00 6.90 193 LEU A C 1
ATOM 1556 O O . LEU A 1 194 ? 18.946 -40.693 5.357 1.00 7.97 193 LEU A O 1
ATOM 1561 N N . PHE A 1 195 ? 18.844 -42.771 4.540 1.00 7.37 194 PHE A N 1
ATOM 1562 C CA . PHE A 1 195 ? 18.684 -43.459 5.810 1.00 8.05 194 PHE A CA 1
ATOM 1563 C C . PHE A 1 195 ? 19.871 -44.388 6.072 1.00 8.83 194 PHE A C 1
ATOM 1564 O O . PHE A 1 195 ? 20.272 -45.118 5.188 1.00 11.57 194 PHE A O 1
ATOM 1572 N N . ARG A 1 196 ? 20.354 -44.422 7.302 1.00 8.44 195 ARG A N 1
ATOM 1573 C CA . ARG A 1 196 ? 21.316 -45.442 7.745 1.00 8.50 195 ARG A CA 1
ATOM 1574 C C . ARG A 1 196 ? 20.622 -46.526 8.552 1.00 7.48 195 ARG A C 1
ATOM 1575 O O . ARG A 1 196 ? 19.790 -46.200 9.409 1.00 8.84 195 ARG A O 1
ATOM 1583 N N . ALA A 1 197 ? 20.913 -47.786 8.266 1.00 7.67 196 ALA A N 1
ATOM 1584 C CA . ALA A 1 197 ? 20.399 -48.909 9.033 1.00 8.44 196 ALA A CA 1
ATOM 1585 C C . ALA A 1 197 ? 21.164 -49.022 10.367 1.00 7.85 196 ALA A C 1
ATOM 1586 O O . ALA A 1 197 ? 22.370 -49.130 10.377 1.00 9.47 196 ALA A O 1
ATOM 1588 N N . GLU A 1 198 ? 20.426 -48.990 11.487 1.00 8.08 197 GLU A N 1
ATOM 1589 C CA . GLU A 1 198 ? 21.037 -49.171 12.803 1.00 8.62 197 GLU A CA 1
ATOM 1590 C C . GLU A 1 198 ? 20.954 -50.624 13.284 1.00 9.50 197 GLU A C 1
ATOM 1591 O O . GLU A 1 198 ? 21.583 -50.990 14.288 1.00 12.20 197 GLU A O 1
ATOM 1597 N N . LEU A 1 199 ? 20.201 -51.446 12.547 1.00 9.80 198 LEU A N 1
ATOM 1598 C CA . LEU A 1 199 ? 20.076 -52.912 12.743 1.00 9.93 198 LEU A CA 1
ATOM 1599 C C . LEU A 1 199 ? 20.065 -53.507 11.339 1.00 9.41 198 LEU A C 1
ATOM 1600 O O . LEU A 1 199 ? 19.909 -52.761 10.364 1.00 10.19 198 LEU A O 1
ATOM 1605 N N . ASP A 1 200 ? 20.217 -54.805 11.218 1.00 9.45 199 ASP A N 1
ATOM 1606 C CA . ASP A 1 200 ? 19.903 -55.446 9.964 1.00 8.90 199 ASP A CA 1
ATOM 1607 C C . ASP A 1 200 ? 18.378 -55.352 9.789 1.00 8.05 199 ASP A C 1
ATOM 1608 O O . ASP A 1 200 ? 17.619 -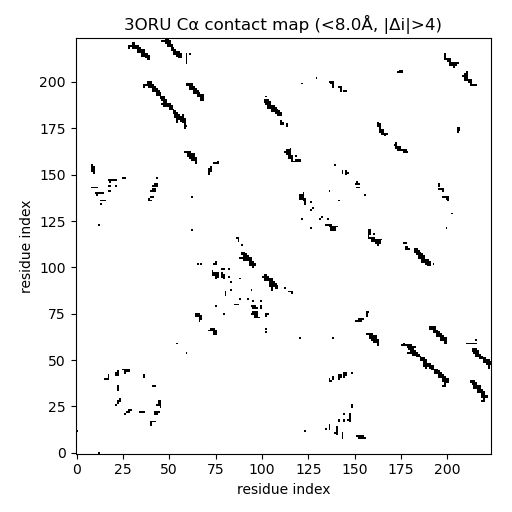55.716 10.699 1.00 9.38 199 ASP A O 1
ATOM 1613 N N . VAL A 1 201 ? 17.931 -54.891 8.631 1.00 7.86 200 VAL A N 1
ATOM 1614 C CA . VAL A 1 201 ? 16.518 -54.575 8.393 1.00 8.22 200 VAL A CA 1
ATOM 1615 C C . VAL A 1 201 ? 16.077 -54.964 6.994 1.00 7.41 200 VAL A C 1
ATOM 1616 O O . VAL A 1 201 ? 16.880 -55.231 6.102 1.00 8.64 200 VAL A O 1
ATOM 1620 N N . VAL A 1 202 ? 14.770 -55.011 6.839 1.00 7.48 201 VAL A N 1
ATOM 1621 C CA . VAL A 1 202 ? 14.086 -55.096 5.560 1.00 7.89 201 VAL A CA 1
ATOM 1622 C C . VAL A 1 202 ? 13.280 -53.818 5.432 1.00 6.73 201 VAL A C 1
ATOM 1623 O O . VAL A 1 202 ? 12.329 -53.581 6.186 1.00 7.92 201 VAL A O 1
ATOM 1627 N N . VAL A 1 203 ? 13.639 -52.973 4.470 1.00 7.35 202 VAL A N 1
ATOM 1628 C CA . VAL A 1 203 ? 12.904 -51.747 4.128 1.00 7.57 202 VAL A CA 1
ATOM 1629 C C . VAL A 1 203 ? 11.887 -52.073 3.053 1.00 6.94 202 VAL A C 1
ATOM 1630 O O . VAL A 1 203 ? 12.180 -52.897 2.173 1.00 8.33 202 VAL A O 1
ATOM 1634 N N . VAL A 1 204 ? 10.717 -51.481 3.106 1.00 6.53 203 VAL A N 1
ATOM 1635 C CA . VAL A 1 204 ? 9.748 -51.612 2.022 1.00 7.19 203 VAL A CA 1
ATOM 1636 C C . VAL A 1 204 ? 9.339 -50.201 1.617 1.00 6.44 203 VAL A C 1
ATOM 1637 O O . VAL A 1 204 ? 9.011 -49.376 2.481 1.00 6.98 203 VAL A O 1
ATOM 1641 N N . ILE A 1 205 ? 9.310 -49.969 0.312 1.00 6.88 204 ILE A N 1
ATOM 1642 C CA . ILE A 1 205 ? 8.861 -48.688 -0.228 1.00 7.13 204 ILE A CA 1
ATOM 1643 C C . ILE A 1 205 ? 7.792 -48.972 -1.275 1.00 6.49 204 ILE A C 1
ATOM 1644 O O . ILE A 1 205 ? 7.971 -49.817 -2.176 1.00 7.56 204 ILE A O 1
ATOM 1649 N N . SER A 1 206 ? 6.652 -48.274 -1.149 1.00 6.94 205 SER A N 1
ATOM 1650 C CA . SER A 1 206 ? 5.575 -48.288 -2.118 1.00 6.95 205 SER A CA 1
ATOM 1651 C C . SER A 1 206 ? 5.463 -46.925 -2.798 1.00 6.42 205 SER A C 1
ATOM 1652 O O . SER A 1 206 ? 5.373 -45.881 -2.137 1.00 7.36 205 SER A O 1
ATOM 1655 N N . CYS A 1 207 ? 5.468 -46.926 -4.142 1.00 6.69 206 CYS A N 1
ATOM 1656 C CA . CYS A 1 207 ? 5.215 -45.727 -4.909 1.00 7.05 206 CYS A CA 1
ATOM 1657 C C . CYS A 1 207 ? 3.713 -45.544 -4.956 1.00 7.29 206 CYS A C 1
ATOM 1658 O O . CYS A 1 207 ? 2.991 -46.210 -5.696 1.00 9.39 206 CYS A O 1
ATOM 1661 N N . CYS A 1 208 ? 3.214 -44.643 -4.117 1.00 6.83 207 CYS A N 1
ATOM 1662 C CA . CYS A 1 208 ? 1.784 -44.556 -3.866 1.00 7.63 207 CYS A CA 1
ATOM 1663 C C . CYS A 1 208 ? 1.019 -44.363 -5.166 1.00 7.55 207 CYS A C 1
ATOM 1664 O O . CYS A 1 208 ? 1.296 -43.420 -5.935 1.00 8.41 207 CYS A O 1
ATOM 1667 N N . PRO A 1 209 ? -0.027 -45.178 -5.406 1.00 7.56 208 PRO A N 1
ATOM 1668 C CA . PRO A 1 209 ? -0.826 -45.064 -6.642 1.00 8.34 208 PRO A CA 1
ATOM 1669 C C . PRO A 1 209 ? -2.032 -44.156 -6.499 1.00 8.46 208 PRO A C 1
ATOM 1670 O O . PRO A 1 209 ? -2.918 -44.181 -7.345 1.00 9.18 208 PRO A O 1
ATOM 1682 N N . ASP A 1 211 ? -4.486 -41.575 -7.201 1.00 9.02 210 ASP A N 1
ATOM 1683 C CA . ASP A 1 211 ? -4.687 -40.868 -8.464 1.00 9.85 210 ASP A CA 1
ATOM 1684 C C . ASP A 1 211 ? -6.117 -40.331 -8.579 1.00 10.05 210 ASP A C 1
ATOM 1685 O O . ASP A 1 211 ? -6.507 -39.914 -9.670 1.00 11.21 210 ASP A O 1
ATOM 1690 N N . LEU A 1 212 ? -6.854 -40.285 -7.469 1.00 9.67 211 LEU A N 1
ATOM 1691 C CA . LEU A 1 212 ? -8.257 -39.922 -7.444 1.00 10.81 211 LEU A CA 1
ATOM 1692 C C . LEU A 1 212 ? -8.536 -38.721 -6.583 1.00 11.49 211 LEU A C 1
ATOM 1693 O O . LEU A 1 212 ? -9.679 -38.386 -6.381 1.00 15.66 211 LEU A O 1
ATOM 1698 N N . LEU A 1 213 ? -7.519 -38.089 -6.020 1.00 11.07 212 LEU A N 1
ATOM 1699 C CA . LEU A 1 213 ? -7.720 -36.979 -5.076 1.00 11.62 212 LEU A CA 1
ATOM 1700 C C . LEU A 1 213 ? -7.214 -35.670 -5.695 1.00 10.63 212 LEU A C 1
ATOM 1701 O O . LEU A 1 213 ? -6.033 -35.426 -5.737 1.00 11.58 212 LEU A O 1
ATOM 1706 N N . PRO A 1 214 ? -8.107 -34.833 -6.220 1.00 10.46 213 PRO A N 1
ATOM 1707 C CA . PRO A 1 214 ? -7.643 -33.537 -6.766 1.00 10.14 213 PRO A CA 1
ATOM 1708 C C . PRO A 1 214 ? -7.148 -32.618 -5.660 1.00 9.29 213 PRO A C 1
ATOM 1709 O O . PRO A 1 214 ? -7.892 -32.313 -4.723 1.00 10.72 213 PRO A O 1
ATOM 1713 N N . ILE A 1 215 ? -5.929 -32.146 -5.812 1.00 9.47 214 ILE A N 1
ATOM 1714 C CA . ILE A 1 215 ? -5.326 -31.147 -4.927 1.00 9.14 214 ILE A CA 1
ATOM 1715 C C . ILE A 1 215 ? -4.951 -29.985 -5.801 1.00 9.30 214 ILE A C 1
ATOM 1716 O O . ILE A 1 215 ? -4.268 -30.181 -6.822 1.00 9.89 214 ILE A O 1
ATOM 1721 N N . ASN A 1 216 ? -5.402 -28.788 -5.455 1.00 9.67 215 ASN A N 1
ATOM 1722 C CA . ASN A 1 216 ? -5.090 -27.624 -6.259 1.00 10.26 215 ASN A CA 1
ATOM 1723 C C . ASN A 1 216 ? -5.458 -27.854 -7.739 1.00 10.19 215 ASN A C 1
ATOM 1724 O O . ASN A 1 216 ? -4.775 -27.386 -8.630 1.00 11.81 215 ASN A O 1
ATOM 1729 N N . GLY A 1 217 ? -6.588 -28.543 -7.975 1.00 9.22 216 GLY A N 1
ATOM 1730 C CA . GLY A 1 217 ? -7.164 -28.721 -9.302 1.00 10.11 216 GLY A CA 1
ATOM 1731 C C . GLY A 1 217 ? -6.669 -29.930 -10.053 1.00 11.18 216 GLY A C 1
ATOM 1732 O O . GLY A 1 217 ? -7.129 -30.120 -11.166 1.00 12.76 216 GLY A O 1
ATOM 1733 N N . GLU A 1 218 ? -5.709 -30.687 -9.512 1.00 10.47 217 GLU A N 1
ATOM 1734 C CA A GLU A 1 218 ? -5.171 -31.816 -10.243 0.50 10.17 217 GLU A CA 1
ATOM 1735 C CA B GLU A 1 218 ? -4.998 -31.740 -10.214 0.50 11.37 217 GLU A CA 1
ATOM 1736 C C . GLU A 1 218 ? -4.927 -33.025 -9.359 1.00 10.11 217 GLU A C 1
ATOM 1737 O O . GLU A 1 218 ? -4.416 -32.955 -8.248 1.00 10.28 217 GLU A O 1
ATOM 1748 N N . GLU A 1 219 ? -5.351 -34.173 -9.861 1.00 10.01 218 GLU A N 1
ATOM 1749 C CA . GLU A 1 219 ? -5.016 -35.464 -9.257 1.00 9.97 218 GLU A CA 1
ATOM 1750 C C . GLU A 1 219 ? -3.518 -35.694 -9.308 1.00 10.18 218 GLU A C 1
ATOM 1751 O O . GLU A 1 219 ? -2.838 -35.235 -10.226 1.00 11.40 218 GLU A O 1
ATOM 1757 N N . ALA A 1 220 ? -2.999 -36.458 -8.354 1.00 10.84 219 ALA A N 1
ATOM 1758 C CA . ALA A 1 220 ? -1.623 -36.920 -8.443 1.00 10.68 219 ALA A CA 1
ATOM 1759 C C . ALA A 1 220 ? -1.509 -37.829 -9.672 1.00 10.32 219 ALA A C 1
ATOM 1760 O O . ALA A 1 220 ? -2.467 -38.454 -10.100 1.00 11.14 219 ALA A O 1
ATOM 1762 N N . GLN A 1 221 ? -0.300 -37.899 -10.203 1.00 11.67 220 GLN A N 1
ATOM 1763 C CA A GLN A 1 221 ? -0.011 -38.847 -11.371 0.50 11.13 220 GLN A CA 1
ATOM 1764 C CA B GLN A 1 221 ? 0.096 -38.619 -11.348 0.50 11.30 220 GLN A CA 1
ATOM 1765 C C . GLN A 1 221 ? 1.132 -39.700 -10.903 1.00 9.87 220 GLN A C 1
ATOM 1766 O O . GLN A 1 221 ? 2.312 -39.331 -10.871 1.00 11.09 220 GLN A O 1
ATOM 1777 N N . PRO A 1 222 ? 0.758 -40.934 -10.536 1.00 9.40 221 PRO A N 1
ATOM 1778 C CA . PRO A 1 222 ? 1.735 -41.856 -9.988 1.00 9.58 221 PRO A CA 1
ATOM 1779 C C . PRO A 1 222 ? 2.934 -42.044 -10.910 1.00 9.45 221 PRO A C 1
ATOM 1780 O O . PRO A 1 222 ? 2.788 -42.318 -12.102 1.00 13.04 221 PRO A O 1
ATOM 1784 N N . ARG A 1 223 ? 4.131 -41.939 -10.331 1.00 8.75 222 ARG A N 1
ATOM 1785 C CA A ARG A 1 223 ? 5.390 -42.164 -11.014 0.60 9.63 222 ARG A CA 1
ATOM 1786 C CA B ARG A 1 223 ? 5.457 -42.025 -10.944 0.40 8.97 222 ARG A CA 1
ATOM 1787 C C . ARG A 1 223 ? 6.291 -43.024 -10.109 1.00 8.74 222 ARG A C 1
ATOM 1788 O O . ARG A 1 223 ? 5.936 -43.359 -8.950 1.00 9.21 222 ARG A O 1
ATOM 1803 N N . ALA A 1 224 ? 7.437 -43.423 -10.628 1.00 8.75 223 ALA A N 1
ATOM 1804 C CA . ALA A 1 224 ? 8.370 -44.288 -9.973 1.00 8.28 223 ALA A CA 1
ATOM 1805 C C . ALA A 1 224 ? 9.250 -43.540 -8.981 1.00 8.16 223 ALA A C 1
ATOM 1806 O O . ALA A 1 224 ? 9.279 -42.315 -8.930 1.00 9.40 223 ALA A O 1
ATOM 1808 N N . LEU A 1 225 ? 9.983 -44.286 -8.183 1.00 7.61 224 LEU A N 1
ATOM 1809 C CA . LEU A 1 225 ? 10.996 -43.806 -7.270 1.00 7.78 224 LEU A CA 1
ATOM 1810 C C . LEU A 1 225 ? 12.282 -44.588 -7.517 1.00 7.52 224 LEU A C 1
ATOM 1811 O O . LEU A 1 225 ? 12.246 -45.782 -7.827 1.00 9.84 224 LEU A O 1
ATOM 1816 N N . ASP A 1 226 ? 13.429 -43.939 -7.306 1.00 8.29 225 ASP A N 1
ATOM 1817 C CA . ASP A 1 226 ? 14.743 -44.567 -7.426 1.00 8.19 225 ASP A CA 1
ATOM 1818 C C . ASP A 1 226 ? 15.347 -44.801 -6.054 1.00 8.47 225 ASP A C 1
ATOM 1819 O O . ASP A 1 226 ? 15.076 -44.051 -5.098 1.00 8.42 225 ASP A O 1
ATOM 1824 N N . VAL A 1 227 ? 16.165 -45.848 -5.937 1.00 7.88 226 VAL A N 1
ATOM 1825 C CA . VAL A 1 227 ? 16.877 -46.148 -4.710 1.00 8.16 226 VAL A CA 1
ATOM 1826 C C . VAL A 1 227 ? 18.329 -46.493 -5.054 1.00 8.68 226 VAL A C 1
ATOM 1827 O O . VAL A 1 227 ? 18.626 -47.002 -6.141 1.00 9.65 226 VAL A O 1
ATOM 1831 N N A ARG A 1 228 ? 19.195 -46.296 -4.076 0.70 8.20 227 ARG A N 1
ATOM 1832 N N B ARG A 1 228 ? 19.236 -46.139 -4.134 0.30 8.58 227 ARG A N 1
ATOM 1833 C CA A ARG A 1 228 ? 20.586 -46.609 -4.218 0.70 8.98 227 ARG A CA 1
ATOM 1834 C CA B ARG A 1 228 ? 20.645 -46.554 -4.158 0.30 8.65 227 ARG A CA 1
ATOM 1835 C C A ARG A 1 228 ? 21.183 -46.933 -2.837 0.70 7.99 227 ARG A C 1
ATOM 1836 C C B ARG A 1 228 ? 21.103 -46.983 -2.775 0.30 8.30 227 ARG A C 1
ATOM 1837 O O A ARG A 1 228 ? 21.046 -46.125 -1.931 0.70 9.56 227 ARG A O 1
ATOM 1838 O O B ARG A 1 228 ? 20.819 -46.304 -1.796 0.30 9.06 227 ARG A O 1
ATOM 1853 N N . LEU A 1 229 ? 21.813 -48.103 -2.705 1.00 8.56 228 LEU A N 1
ATOM 1854 C CA . LEU A 1 229 ? 22.381 -48.577 -1.449 1.00 8.64 228 LEU A CA 1
ATOM 1855 C C . LEU A 1 229 ? 23.857 -48.187 -1.377 1.00 8.90 228 LEU A C 1
ATOM 1856 O O . LEU A 1 229 ? 24.615 -48.342 -2.318 1.00 12.12 228 LEU A O 1
ATOM 1861 N N . ARG A 1 230 ? 24.279 -47.692 -0.222 1.00 8.49 229 ARG A N 1
ATOM 1862 C CA . ARG A 1 230 ? 25.676 -47.389 0.048 1.00 9.47 229 ARG A CA 1
ATOM 1863 C C . ARG A 1 230 ? 26.198 -48.419 1.057 1.00 10.01 229 ARG A C 1
ATOM 1864 O O . ARG A 1 230 ? 25.565 -48.663 2.089 1.00 10.32 229 ARG A O 1
ATOM 1872 N N . PRO A 1 231 ? 27.377 -48.975 0.806 1.00 11.58 230 PRO A N 1
ATOM 1873 C CA . PRO A 1 231 ? 27.912 -49.986 1.693 1.00 12.23 230 PRO A CA 1
ATOM 1874 C C . PRO A 1 231 ? 28.327 -49.375 3.033 1.00 12.54 230 PRO A C 1
ATOM 1875 O O . PRO A 1 231 ? 28.561 -48.163 3.151 1.00 13.24 230 PRO A O 1
ATOM 1879 N N . ARG A 1 232 ? 28.447 -50.234 4.028 1.00 14.41 231 ARG A N 1
ATOM 1880 C CA . ARG A 1 232 ? 29.015 -49.848 5.312 1.00 17.12 231 ARG A CA 1
ATOM 1881 C C . ARG A 1 232 ? 30.496 -49.498 5.104 1.00 20.07 231 ARG A C 1
ATOM 1882 O O . ARG A 1 232 ? 31.222 -50.314 4.547 1.00 22.08 231 ARG A O 1
ATOM 1887 N N . PRO A 1 233 ? 30.945 -48.299 5.522 1.00 22.77 232 PRO A N 1
ATOM 1888 C CA . PRO A 1 233 ? 32.402 -48.083 5.338 1.00 25.44 232 PRO A CA 1
ATOM 1889 C C . PRO A 1 233 ? 33.274 -49.005 6.203 1.00 26.28 232 PRO A C 1
ATOM 1890 O O . PRO A 1 233 ? 32.836 -49.416 7.287 1.00 27.28 232 PRO A O 1
#

Solvent-accessible surface area: 10723 Å² total

B-factor: mean 13.25, std 6.63, range [5.84, 40.35]

Organism: Ruegeria sp. (strain TM1040) (NCBI:txid292414)

Secondary structure (DSSP, 8-state):
--TTSPP-TT--SS--GGGT--SSGGG-PPTT--EEEPTT-EEEE--TT-B--B-SSSS--EEEEEEETTEEEEEB---HHHHHTSSS--TTPEEEBTTSSEEEEEEEE-S----BSSSPPP-HHHHHHTT--S----HHHHH---GGGT---SS-PPPEEE---PPPTT----------TT-BEEEEESSSEEEEEEE------BTTB------EEE--B---

Foldseek 3Di:
DDPVDDDFLLDFPDDDCLLPDAQDVLQDDDAPDKTKAFWLAKAKHWAAQKKKWWPQAWQWKKFKWKAFVPGLVKIQAVLQCVLVVHFFDDAQRFTGIPVSDGFKGWHDWPFPRDWHQDDAWDGQVNCVVLPDDDDDRTDSSNVSSQVNSVHGHRHRHGTTTPFHADQDPPGHGDAGGRTGRTIDIMMGGNHTIMMMMGRGHFRDDHPNGTDDTGMMMMHMHDRD

InterPro domains:
  IPR018959 Domain of unknown function DUF1989 [PF09347] (37-201)

Radius of gyration: 16.65 Å; Cα contacts (8 Å, |Δi|>4): 586; chains: 1; bounding box: 50×41×33 Å

Sequence (224 aa):
TSFDRPFEAARPDGENPSAHHEETLAEGGRRLRPEATYTIPARQGRAIRAQQGEALVINRDGSQIIGDDFWAFVEGDCGEYLSEHLRPTLRRRVVSSPRPGDVLVSNRRRPILTLLEDSSPGVHDTLLVASCDVHRYAQQLGHEGYHDNCTDNLRALGALGLRPTTTVPCPLNLWNTPVVEGGAEWRPPPVSRRRGDHVLFRAELDVVVVISCCPDLLPINGEEEAQQPRRALDVRRLRPRP

Nearest PDB structures (foldseek):
  3oru-assembly1_A  TM=1.004E+00  e=1.500E-45  Ruegeria sp. TM1040
  3di4-assembly1_B  TM=7.741E-01  e=3.248E-12  Ruegeria pomeroyi DSS-3